Protein 1ZX8 (pdb70)

InterPro domains:
  IPR007256 TM1367-like [PIRSF006456] (1-122)
  IPR025658 Cyclophilin TM1367-like domain [PF04126] (1-120)
  IPR029000 Cyclophilin-like domain superfamily [SSF50891] (1-122)

Sequence (373 aa):
HHHRVELLFESGKCVIDLNEEYEVVKLLKEKIPFESVVNTWGEEIYFSTPVNVQKENPREVVEIGDVGYWPPGKALCLFFGKTPSDDKIQPASAVNVIGKIVEGLEDLKKIKDGEKVAVRFASSHHHRVELLFESGKCVIDLNEEYEVVKLLKEKIPFESVVNTWGEEIYFSTPVNVQKENPREVVEIGDVGYWPPGKALCLFFGKTPSDDKIQPASAVNVIGKIVEGLEDLKKIKDGEKVAVRFASSHHHHHRVELLFESGKCVIDLNEEYEVVKLLKEKIPFESVVNTWGEEIYFSTPVNVQKENPREVVEIGDVGYWPPGKALCLFFGKTPSDDKIQPASAVNVIGKIVEGLEDLKKIKDGEKVAVRFAS

Solvent-accessible surface area: 18344 Å² total

Foldseek 3Di:
DQKWKKKDWPQFIFIKMFRCVDVQNVVQVVVPFDKWFWDDFPQKIKTADPGADDDPAWDQFDDAFWWWQDRVRNMIMGHHDAGVDDPTRGDPGITRGGTGTDTCSVSSVVHDGGIMMTMHGDPD/DDWWKKKDWPQFIFIKIFDCVDPQNVVVVVVPFDKWFWDDFPLKIKTADPDADDDPAWDQFDDAFWWWQDRVRNMIMHHRDDGVPPPGRGDPGITRRGTGTDTDSVSSVVHHGGIMITMHGDPD/DDFDKWKKKDWPQFIFIKIFGPVDPQNVVQVVQPFDKFFWDDFPQKIKTADPDADPDPAWDQFDDAFWWWQDRVRNMIMGHHDDGVDDPTHGDPGITRGGTGTDTCSVSSVRHHGGIMITMHDDD

Organism: Thermotoga maritima (strain ATCC 43589 / DSM 3109 / JCM 10099 / NBRC 100826 / MSB8) (NCBI:txid243274)

B-factor: mean 33.4, std 8.28, range [5.6, 80.29]

Radius of gyration: 26.83 Å; Cα contacts (8 Å, |Δi|>4): 928; chains: 3; bounding box: 39×78×61 Å

Nearest PDB structures (foldseek):
  2ka0-assembly1_A  TM=9.684E-01  e=4.483E-18  Thermotoga maritima
  2nnz-assembly1_A  TM=8.643E-01  e=9.513E-12  Archaeoglobus fulgidus DSM 4304
  2ka0-assembly1_A  TM=9.665E-01  e=4.580E-18  Thermotoga maritima
  2nnz-assembly1_A  TM=8.661E-01  e=4.124E-11  Archaeoglobus fulgidus DSM 4304
  7k90-assembly1_C  TM=1.141E-01  e=9.943E+00  Severe acute respiratory syndrome coronavirus 2

Structure (mmCIF, N/CA/C/O backbone):
data_1ZX8
#
_entry.id   1ZX8
#
_cell.length_a   77.083
_cell.length_b   132.875
_cell.length_c   41.319
_cell.angle_alpha   90.000
_cell.angle_beta   90.000
_cell.angle_gamma   90.000
#
_symmetry.space_group_name_H-M   'P 21 21 2'
#
loop_
_entity.id
_entity.type
_entity.pdbx_description
1 polymer 'hypothetical protein TM1367'
2 non-polymer 'PENTAETHYLENE GLYCOL'
3 non-polymer 'NICKEL (II) ION'
4 water water
#
loop_
_atom_site.group_PDB
_atom_site.id
_atom_site.type_symbol
_atom_site.label_atom_id
_atom_site.label_alt_id
_atom_site.label_comp_id
_atom_site.label_asym_id
_atom_site.label_entity_id
_atom_site.label_seq_id
_atom_site.pdbx_PDB_ins_code
_atom_site.Cartn_x
_atom_site.Cartn_y
_atom_site.Cartn_z
_atom_site.occupancy
_atom_site.B_iso_or_equiv
_atom_site.auth_seq_id
_atom_site.auth_comp_id
_atom_site.auth_asym_id
_atom_site.auth_atom_id
_atom_site.pdbx_PDB_model_num
ATOM 1 N N . HIS A 1 10 ? 69.551 73.728 34.947 1.00 64.34 -2 HIS A N 1
ATOM 2 C CA . HIS A 1 10 ? 68.087 73.991 34.857 1.00 63.90 -2 HIS A CA 1
ATOM 3 C C . HIS A 1 10 ? 67.477 73.280 33.645 1.00 60.31 -2 HIS A C 1
ATOM 4 O O . HIS A 1 10 ? 67.978 73.435 32.516 1.00 63.02 -2 HIS A O 1
ATOM 11 N N . HIS A 1 11 ? 66.447 72.470 33.900 1.00 52.92 -1 HIS A N 1
ATOM 12 C CA . HIS A 1 11 ? 65.470 72.058 32.880 1.00 50.10 -1 HIS A CA 1
ATOM 13 C C . HIS A 1 11 ? 64.084 72.437 33.430 1.00 44.67 -1 HIS A C 1
ATOM 14 O O . HIS A 1 11 ? 63.231 71.568 33.654 1.00 41.74 -1 HIS A O 1
ATOM 21 N N . HIS A 1 12 ? 63.905 73.739 33.670 1.00 39.96 0 HIS A N 1
ATOM 22 C CA . HIS A 1 12 ? 62.692 74.312 34.280 1.00 40.43 0 HIS A CA 1
ATOM 23 C C . HIS A 1 12 ? 62.046 75.296 33.300 1.00 38.68 0 HIS A C 1
ATOM 24 O O . HIS A 1 12 ? 62.727 75.874 32.475 1.00 35.65 0 HIS A O 1
ATOM 39 N N . ARG A 1 14 ? 59.104 78.519 33.072 1.00 31.61 2 ARG A N 1
ATOM 40 C CA . ARG A 1 14 ? 58.252 79.477 33.755 1.00 30.33 2 ARG A CA 1
ATOM 41 C C . ARG A 1 14 ? 56.953 79.656 32.976 1.00 28.86 2 ARG A C 1
ATOM 42 O O . ARG A 1 14 ? 56.942 79.844 31.756 1.00 30.55 2 ARG A O 1
ATOM 50 N N . VAL A 1 15 ? 55.871 79.493 33.674 1.00 26.19 3 VAL A N 1
ATOM 51 C CA . VAL A 1 15 ? 54.517 79.565 33.097 1.00 25.53 3 VAL A CA 1
ATOM 52 C C . VAL A 1 15 ? 53.773 80.606 33.859 1.00 27.65 3 VAL A C 1
ATOM 53 O O . VAL A 1 15 ? 53.730 80.598 35.116 1.00 26.58 3 VAL A O 1
ATOM 57 N N . GLU A 1 16 ? 53.180 81.534 33.109 1.00 27.24 4 GLU A N 1
ATOM 58 C CA . GLU A 1 16 ? 52.360 82.560 33.726 1.00 27.06 4 GLU A CA 1
ATOM 59 C C . GLU A 1 16 ? 50.906 82.137 33.673 1.00 27.83 4 GLU A C 1
ATOM 60 O O . GLU A 1 16 ? 50.396 81.681 32.641 1.00 28.11 4 GLU A O 1
ATOM 66 N N . LEU A 1 17 ? 50.242 82.324 34.794 1.00 26.02 5 LEU A N 1
ATOM 67 C CA . LEU A 1 17 ? 48.807 82.126 34.875 1.00 24.95 5 LEU A CA 1
ATOM 68 C C . LEU A 1 17 ? 48.095 83.453 35.083 1.00 25.25 5 LEU A C 1
ATOM 69 O O . LEU A 1 17 ? 48.264 84.159 36.087 1.00 27.43 5 LEU A O 1
ATOM 74 N N . LEU A 1 18 ? 47.287 83.816 34.108 1.00 26.74 6 LEU A N 1
ATOM 75 C CA . LEU A 1 18 ? 46.554 85.087 34.149 1.00 28.21 6 LEU A CA 1
ATOM 76 C C . LEU A 1 18 ? 45.081 84.789 34.449 1.00 27.99 6 LEU A C 1
ATOM 77 O O . LEU A 1 18 ? 44.346 84.227 33.642 1.00 25.15 6 LEU A O 1
ATOM 82 N N . PHE A 1 19 ? 44.635 85.186 35.636 1.00 24.72 7 PHE A N 1
ATOM 83 C CA . PHE A 1 19 ? 43.265 85.037 36.034 1.00 27.18 7 PHE A CA 1
ATOM 84 C C . PHE A 1 19 ? 42.540 86.365 35.770 1.00 28.38 7 PHE A C 1
ATOM 85 O O . PHE A 1 19 ? 43.094 87.269 35.182 1.00 32.13 7 PHE A O 1
ATOM 93 N N . GLU A 1 20 ? 41.315 86.493 36.255 1.00 29.14 8 GLU A N 1
ATOM 94 C CA . GLU A 1 20 ? 40.594 87.747 36.164 1.00 30.12 8 GLU A CA 1
ATOM 95 C C . GLU A 1 20 ? 41.037 88.681 37.282 1.00 30.43 8 GLU A C 1
ATOM 96 O O . GLU A 1 20 ? 41.187 89.885 37.056 1.00 28.13 8 GLU A O 1
ATOM 102 N N . SER A 1 21 ? 41.318 88.147 38.464 1.00 25.83 9 SER A N 1
ATOM 103 C CA . SER A 1 21 ? 41.578 89.001 39.643 1.00 29.77 9 SER A CA 1
ATOM 104 C C . SER A 1 21 ? 43.042 89.192 39.973 1.00 29.99 9 SER A C 1
ATOM 105 O O . SER A 1 21 ? 43.374 89.908 40.936 1.00 29.01 9 SER A O 1
ATOM 108 N N . GLY A 1 22 ? 43.926 88.573 39.190 1.00 27.47 10 GLY A N 1
ATOM 109 C CA . GLY A 1 22 ? 45.340 88.634 39.475 1.00 27.91 10 GLY A CA 1
ATOM 110 C C . GLY A 1 22 ? 46.103 87.664 38.607 1.00 26.42 10 GLY A C 1
ATOM 111 O O . GLY A 1 22 ? 45.584 87.096 37.635 1.00 26.97 10 GLY A O 1
ATOM 112 N N . LYS A 1 23 ? 47.366 87.466 38.913 1.00 27.71 11 LYS A N 1
ATOM 113 C CA . LYS A 1 23 ? 48.162 86.652 38.064 1.00 29.59 11 LYS A CA 1
ATOM 114 C C . LYS A 1 23 ? 49.306 86.074 38.863 1.00 31.57 11 LYS A C 1
ATOM 115 O O . LYS A 1 23 ? 49.640 86.599 39.914 1.00 28.75 11 LYS A O 1
ATOM 121 N N . CYS A 1 24 ? 49.899 84.989 38.378 1.00 28.77 12 CYS A N 1
ATOM 122 C CA . CYS A 1 24 ? 51.100 84.455 39.052 1.00 30.22 12 CYS A CA 1
ATOM 123 C C . CYS A 1 24 ? 51.996 83.813 38.078 1.00 29.81 12 CYS A C 1
ATOM 124 O O . CYS A 1 24 ? 51.637 83.674 36.937 1.00 31.08 12 CYS A O 1
ATOM 127 N N . VAL A 1 25 ? 53.201 83.485 38.529 1.00 27.07 13 VAL A N 1
ATOM 128 C CA . VAL A 1 25 ? 54.114 82.714 37.720 1.00 26.89 13 VAL A CA 1
ATOM 129 C C . VAL A 1 25 ? 54.504 81.473 38.472 1.00 27.14 13 VAL A C 1
ATOM 130 O O . VAL A 1 25 ? 54.873 81.530 39.672 1.00 27.08 13 VAL A O 1
ATOM 134 N N . ILE A 1 26 ? 54.482 80.361 37.749 1.00 28.44 14 ILE A N 1
ATOM 135 C CA . ILE A 1 26 ? 54.952 79.089 38.292 1.00 28.00 14 ILE A CA 1
ATOM 136 C C . ILE A 1 26 ? 56.202 78.608 37.542 1.00 28.36 14 ILE A C 1
ATOM 137 O O . ILE A 1 26 ? 56.380 78.857 36.362 1.00 31.60 14 ILE A O 1
ATOM 142 N N . ASP A 1 27 ? 57.027 77.870 38.239 1.00 27.99 15 ASP A N 1
ATOM 143 C CA . ASP A 1 27 ? 58.250 77.310 37.668 1.00 27.08 15 ASP A CA 1
ATOM 144 C C . ASP A 1 27 ? 58.097 75.791 37.710 1.00 27.37 15 ASP A C 1
ATOM 145 O O . ASP A 1 27 ? 57.961 75.192 38.792 1.00 26.27 15 ASP A O 1
ATOM 150 N N . LEU A 1 28 ? 58.078 75.163 36.543 1.00 26.93 16 LEU A N 1
ATOM 151 C CA . LEU A 1 28 ? 57.802 73.724 36.473 1.00 27.44 16 LEU A CA 1
ATOM 152 C C . LEU A 1 28 ? 58.996 72.942 35.967 1.00 28.57 16 LEU A C 1
ATOM 153 O O . LEU A 1 28 ? 59.699 73.355 35.029 1.00 28.75 16 LEU A O 1
ATOM 158 N N . ASN A 1 29 ? 59.223 71.785 36.575 1.00 30.15 17 ASN A N 1
ATOM 159 C CA . ASN A 1 29 ? 60.363 70.917 36.210 1.00 29.59 17 ASN A CA 1
ATOM 160 C C . ASN A 1 29 ? 59.995 70.025 35.012 1.00 29.79 17 ASN A C 1
ATOM 161 O O . ASN A 1 29 ? 59.155 69.130 35.136 1.00 29.05 17 ASN A O 1
ATOM 166 N N . GLU A 1 30 ? 60.629 70.285 33.865 1.00 27.91 18 GLU A N 1
ATOM 167 C CA . GLU A 1 30 ? 60.389 69.536 32.611 1.00 30.47 18 GLU A CA 1
ATOM 168 C C . GLU A 1 30 ? 60.806 68.085 32.622 1.00 29.78 18 GLU A C 1
ATOM 169 O O . GLU A 1 30 ? 60.461 67.360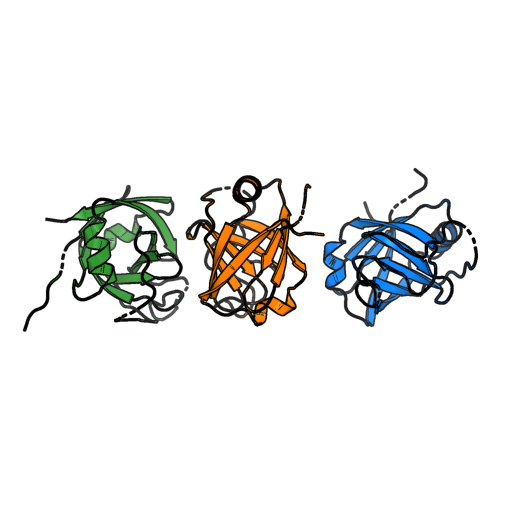 31.708 1.00 30.75 18 GLU A O 1
ATOM 175 N N . GLU A 1 31 ? 61.509 67.657 33.673 1.00 26.76 19 GLU A N 1
ATOM 176 C CA . GLU A 1 31 ? 61.827 66.272 33.852 1.00 31.89 19 GLU A CA 1
ATOM 177 C C . GLU A 1 31 ? 60.611 65.394 34.086 1.00 29.73 19 GLU A C 1
ATOM 178 O O . GLU A 1 31 ? 60.678 64.209 33.824 1.00 30.36 19 GLU A O 1
ATOM 184 N N . TYR A 1 32 ? 59.505 65.969 34.554 1.00 28.65 20 TYR A N 1
ATOM 185 C CA . TYR A 1 32 ? 58.266 65.232 34.783 1.00 28.19 20 TYR A CA 1
ATOM 186 C C . TYR A 1 32 ? 57.477 65.093 33.495 1.00 30.39 20 TYR A C 1
ATOM 187 O O . TYR A 1 32 ? 57.394 66.049 32.741 1.00 24.68 20 TYR A O 1
ATOM 196 N N . GLU A 1 33 ? 56.918 63.898 33.216 1.00 32.13 21 GLU A N 1
ATOM 197 C CA . GLU A 1 33 ? 56.232 63.665 31.899 1.00 31.13 21 GLU A CA 1
ATOM 198 C C . GLU A 1 33 ? 55.086 64.651 31.679 1.00 30.35 21 GLU A C 1
ATOM 199 O O . GLU A 1 33 ? 54.836 65.150 30.573 1.00 31.21 21 GLU A O 1
ATOM 205 N N . VAL A 1 34 ? 54.341 64.890 32.740 1.00 27.41 22 VAL A N 1
ATOM 206 C CA . VAL A 1 34 ? 53.152 65.767 32.646 1.00 26.81 22 VAL A CA 1
ATOM 207 C C . VAL A 1 34 ? 53.543 67.198 32.265 1.00 27.73 22 VAL A C 1
ATOM 208 O O . VAL A 1 34 ? 52.840 67.860 31.523 1.00 29.09 22 VAL A O 1
ATOM 212 N N . VAL A 1 35 ? 54.699 67.653 32.734 1.00 25.51 23 VAL A N 1
ATOM 213 C CA . VAL A 1 35 ? 55.216 68.968 32.361 1.00 29.38 23 VAL A CA 1
ATOM 214 C C . VAL A 1 35 ? 55.668 69.038 30.889 1.00 30.12 23 VAL A C 1
ATOM 215 O O . VAL A 1 35 ? 55.387 70.009 30.200 1.00 29.54 23 VAL A O 1
ATOM 219 N N . LYS A 1 36 ? 56.339 67.994 30.412 1.00 29.03 24 LYS A N 1
ATOM 220 C CA . LYS A 1 36 ? 56.688 67.884 28.980 1.00 28.95 24 LYS A CA 1
ATOM 221 C C . LYS A 1 36 ? 55.448 67.990 28.106 1.00 28.47 24 LYS A C 1
ATOM 222 O O . LYS A 1 36 ? 55.469 68.621 27.054 1.00 28.55 24 LYS A O 1
ATOM 228 N N . LEU A 1 37 ? 54.379 67.314 28.505 1.00 28.32 25 LEU A N 1
ATOM 229 C CA . LEU A 1 37 ? 53.132 67.314 27.721 1.00 29.53 25 LEU A CA 1
ATOM 230 C C . LEU A 1 37 ? 52.352 68.615 27.842 1.00 29.26 25 LEU A C 1
ATOM 231 O O . LEU A 1 37 ? 51.760 69.067 26.865 1.00 30.18 25 LEU A O 1
ATOM 236 N N . LEU A 1 38 ? 52.338 69.203 29.024 1.00 28.05 26 LEU A N 1
ATOM 237 C CA . LEU A 1 38 ? 51.735 70.541 29.217 1.00 29.83 26 LEU A CA 1
ATOM 238 C C . LEU A 1 38 ? 52.396 71.589 28.318 1.00 31.89 26 LEU A C 1
ATOM 239 O O . LEU A 1 38 ? 51.714 72.421 27.749 1.00 31.87 26 LEU A O 1
ATOM 244 N N . LYS A 1 39 ? 53.721 71.516 28.189 1.00 27.86 27 LYS A N 1
ATOM 245 C CA . LYS A 1 39 ? 54.482 72.376 27.301 1.00 31.18 27 LYS A CA 1
ATOM 246 C C . LYS A 1 39 ? 53.957 72.413 25.865 1.00 32.19 27 LYS A C 1
ATOM 247 O O . LYS A 1 39 ? 53.892 73.469 25.241 1.00 32.55 27 LYS A O 1
ATOM 253 N N . GLU A 1 40 ? 53.545 71.259 25.384 1.00 26.84 28 GLU A N 1
ATOM 254 C CA . GLU A 1 40 ? 53.077 71.104 24.030 1.00 28.50 28 GLU A CA 1
ATOM 255 C C . GLU A 1 40 ? 51.649 71.622 23.877 1.00 27.65 28 GLU A C 1
ATOM 256 O O . GLU A 1 40 ? 51.228 71.958 22.779 1.00 25.05 28 GLU A O 1
ATOM 265 N N . LYS A 1 41 ? 50.896 71.737 24.978 1.00 24.92 29 LYS A N 1
ATOM 266 C CA . LYS A 1 41 ? 49.537 72.246 24.929 1.00 27.54 29 LYS A CA 1
ATOM 267 C C . LYS A 1 41 ? 49.396 73.762 25.165 1.00 29.38 29 LYS A C 1
ATOM 268 O O . LYS A 1 41 ? 48.387 74.344 24.805 1.00 29.67 29 LYS A O 1
ATOM 274 N N . ILE A 1 42 ? 50.374 74.370 25.825 1.00 28.75 30 ILE A N 1
ATOM 275 C CA . ILE A 1 42 ? 50.377 75.822 26.040 1.00 25.58 30 ILE A CA 1
ATOM 276 C C . ILE A 1 42 ? 50.498 76.524 24.647 1.00 27.41 30 ILE A C 1
ATOM 277 O O . ILE A 1 42 ? 51.289 76.092 23.814 1.00 28.24 30 ILE A O 1
ATOM 282 N N . PRO A 1 43 ? 49.687 77.573 24.368 1.00 28.38 31 PRO A N 1
ATOM 283 C CA . PRO A 1 43 ? 48.667 78.237 25.213 1.00 28.27 31 PRO A CA 1
ATOM 284 C C . PRO A 1 43 ? 47.308 77.547 25.250 1.00 29.58 31 PRO A C 1
ATOM 285 O O . PRO A 1 43 ? 46.773 77.140 24.210 1.00 30.50 31 PRO A O 1
ATOM 289 N N . PHE A 1 44 ? 46.746 77.464 26.450 1.00 24.59 32 PHE A N 1
ATOM 290 C CA . PHE A 1 44 ? 45.359 77.023 26.639 1.00 27.43 32 PHE A CA 1
ATOM 291 C C . PHE A 1 44 ? 44.713 77.842 27.749 1.00 28.24 32 PHE A C 1
ATOM 292 O O . PHE A 1 44 ? 45.364 78.592 28.501 1.00 26.47 32 PHE A O 1
ATOM 300 N N . GLU A 1 45 ? 43.406 77.721 27.851 1.00 26.83 33 GLU A N 1
ATOM 301 C CA . GLU A 1 45 ? 42.691 78.401 28.854 1.00 28.71 33 GLU A CA 1
ATOM 302 C C . GLU A 1 45 ? 41.895 77.371 29.679 1.00 29.71 33 GLU A C 1
ATOM 303 O O . GLU A 1 45 ? 41.575 76.238 29.237 1.00 25.07 33 GLU A O 1
ATOM 309 N N . SER A 1 46 ? 41.588 77.738 30.900 1.00 28.99 34 SER A N 1
ATOM 310 C CA . SER A 1 46 ? 40.749 76.902 31.699 1.00 26.87 34 SER A CA 1
ATOM 311 C C . SER A 1 46 ? 39.898 77.774 32.623 1.00 28.90 34 SER A C 1
ATOM 312 O O . SER A 1 46 ? 39.723 79.007 32.403 1.00 26.29 34 SER A O 1
ATOM 315 N N . VAL A 1 47 ? 39.290 77.110 33.596 1.00 27.59 35 VAL A N 1
ATOM 316 C CA . VAL A 1 47 ? 38.401 77.745 34.559 1.00 27.50 35 VAL A CA 1
ATOM 317 C C . VAL A 1 47 ? 38.767 77.275 35.946 1.00 25.48 35 VAL A C 1
ATOM 318 O O . VAL A 1 47 ? 38.903 76.084 36.203 1.00 30.70 35 VAL A O 1
ATOM 322 N N . VAL A 1 48 ? 38.864 78.227 36.851 1.00 28.00 36 VAL A N 1
ATOM 323 C CA . VAL A 1 48 ? 39.306 78.032 38.259 1.00 28.66 36 VAL A CA 1
ATOM 324 C C . VAL A 1 48 ? 38.238 77.469 39.183 1.00 26.72 36 VAL A C 1
ATOM 325 O O . VAL A 1 48 ? 37.066 77.852 39.133 1.00 27.75 36 VAL A O 1
ATOM 329 N N . ASN A 1 49 ? 38.690 76.573 40.058 1.00 27.51 37 ASN A N 1
ATOM 330 C CA . ASN A 1 49 ? 37.948 76.087 41.187 1.00 26.45 37 ASN A CA 1
ATOM 331 C C . ASN A 1 49 ? 38.849 76.308 42.386 1.00 25.93 37 ASN A C 1
ATOM 332 O O . ASN A 1 49 ? 40.074 76.358 42.261 1.00 28.16 37 ASN A O 1
ATOM 337 N N . THR A 1 50 ? 38.240 76.492 43.559 1.00 28.32 38 THR A N 1
ATOM 338 C CA . THR A 1 50 ? 38.962 76.564 44.816 1.00 30.03 38 THR A CA 1
ATOM 339 C C . THR A 1 50 ? 38.504 75.456 45.764 1.00 32.04 38 THR A C 1
ATOM 340 O O . THR A 1 50 ? 37.362 74.979 45.732 1.00 29.81 38 THR A O 1
ATOM 344 N N . TRP A 1 51 ? 39.411 75.050 46.646 1.00 30.09 39 TRP A N 1
ATOM 345 C CA . TRP A 1 51 ? 39.103 74.061 47.659 1.00 27.28 39 TRP A CA 1
ATOM 346 C C . TRP A 1 51 ? 39.948 74.412 48.857 1.00 26.32 39 TRP A C 1
ATOM 347 O O . TRP A 1 51 ? 41.069 73.991 48.941 1.00 26.76 39 TRP A O 1
ATOM 358 N N . GLY A 1 52 ? 39.390 75.194 49.771 1.00 29.29 40 GLY A N 1
ATOM 359 C CA . GLY A 1 52 ? 40.152 75.922 50.776 1.00 30.74 40 GLY A CA 1
ATOM 360 C C . GLY A 1 52 ? 41.146 76.818 50.057 1.00 30.90 40 GLY A C 1
ATOM 361 O O . GLY A 1 52 ? 40.818 77.438 49.016 1.00 32.87 40 GLY A O 1
ATOM 362 N N . GLU A 1 53 ? 42.377 76.844 50.545 1.00 32.43 41 GLU A N 1
ATOM 363 C CA . GLU A 1 53 ? 43.455 77.635 49.903 1.00 28.60 41 GLU A CA 1
ATOM 364 C C . GLU A 1 53 ? 44.300 76.876 48.866 1.00 28.22 41 GLU A C 1
ATOM 365 O O . GLU A 1 53 ? 45.517 76.917 48.878 1.00 27.44 41 GLU A O 1
ATOM 371 N N . GLU A 1 54 ? 43.572 76.277 47.933 1.00 30.13 42 GLU A N 1
ATOM 372 C CA . GLU A 1 54 ? 44.057 75.611 46.756 1.00 28.54 42 GLU A CA 1
ATOM 373 C C . GLU A 1 54 ? 43.197 76.107 45.629 1.00 28.13 42 GLU A C 1
ATOM 374 O O . GLU A 1 54 ? 41.954 76.117 45.713 1.00 27.94 42 GLU A O 1
ATOM 380 N N . ILE A 1 55 ? 43.869 76.500 44.562 1.00 27.41 43 ILE A N 1
ATOM 381 C CA . ILE A 1 55 ? 43.248 76.735 43.267 1.00 26.29 43 ILE A CA 1
ATOM 382 C C . ILE A 1 55 ? 43.590 75.560 42.395 1.00 27.48 43 ILE A C 1
ATOM 383 O 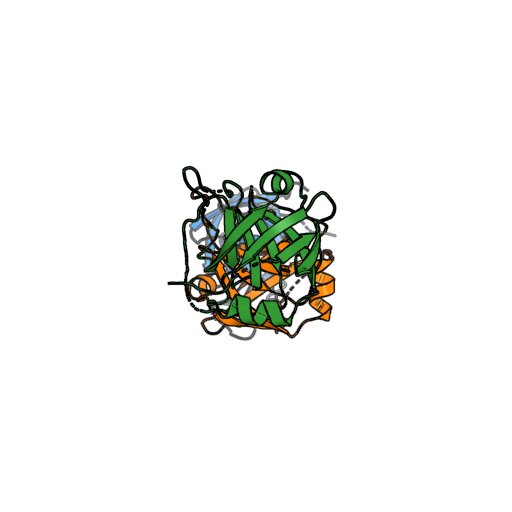O . ILE A 1 55 ? 44.739 75.097 42.341 1.00 29.10 43 ILE A O 1
ATOM 388 N N . TYR A 1 56 ? 42.587 75.045 41.681 1.00 26.39 44 TYR A N 1
ATOM 389 C CA . TYR A 1 56 ? 42.831 73.984 40.721 1.00 26.78 44 TYR A CA 1
ATOM 390 C C . TYR A 1 56 ? 42.008 74.169 39.465 1.00 27.61 44 TYR A C 1
ATOM 391 O O . TYR A 1 56 ? 40.929 74.793 39.479 1.00 27.67 44 TYR A O 1
ATOM 400 N N . PHE A 1 57 ? 42.553 73.688 38.358 1.00 27.82 45 PHE A N 1
ATOM 401 C CA . PHE A 1 57 ? 41.904 73.819 37.103 1.00 26.20 45 PHE A CA 1
ATOM 402 C C . PHE A 1 57 ? 42.291 72.647 36.202 1.00 28.74 45 PHE A C 1
ATOM 403 O O . PHE A 1 57 ? 43.401 72.136 36.246 1.00 27.90 45 PHE A O 1
ATOM 411 N N . SER A 1 58 ? 41.371 72.249 35.363 1.00 30.09 46 SER A N 1
ATOM 412 C CA . SER A 1 58 ? 41.594 71.138 34.531 1.00 31.40 46 SER A CA 1
ATOM 413 C C . SER A 1 58 ? 42.475 71.546 33.360 1.00 30.17 46 SER A C 1
ATOM 414 O O . SER A 1 58 ? 42.524 72.727 32.954 1.00 28.65 46 SER A O 1
ATOM 417 N N . THR A 1 59 ? 43.218 70.567 32.849 1.00 29.35 47 THR A N 1
ATOM 418 C CA . THR A 1 59 ? 44.170 70.770 31.747 1.00 29.73 47 THR A CA 1
ATOM 419 C C . THR A 1 59 ? 43.901 69.729 30.648 1.00 29.94 47 THR A C 1
ATOM 420 O O . THR A 1 59 ? 43.284 68.684 30.916 1.00 31.86 47 THR A O 1
ATOM 424 N N . PRO A 1 60 ? 44.342 69.986 29.423 1.00 29.00 48 PRO A N 1
ATOM 425 C CA . PRO A 1 60 ? 44.175 68.964 28.355 1.00 30.79 48 PRO A CA 1
ATOM 426 C C . PRO A 1 60 ? 45.240 67.822 28.312 1.00 33.39 48 PRO A C 1
ATOM 427 O O . PRO A 1 60 ? 45.485 67.243 27.238 1.00 31.49 48 PRO A O 1
ATOM 431 N N . VAL A 1 61 ? 45.853 67.485 29.453 1.00 31.66 49 VAL A N 1
ATOM 432 C CA . VAL A 1 61 ? 46.919 66.476 29.557 1.00 31.91 49 VAL A CA 1
ATOM 433 C C . VAL A 1 61 ? 46.485 65.450 30.602 1.00 34.98 49 VAL A C 1
ATOM 434 O O . VAL A 1 61 ? 46.099 65.810 31.690 1.00 34.26 49 VAL A O 1
ATOM 438 N N . ASN A 1 62 ? 46.528 64.184 30.232 1.00 33.95 50 ASN A N 1
ATOM 439 C CA . ASN A 1 62 ? 46.147 63.081 31.113 1.00 30.30 50 ASN A CA 1
ATOM 440 C C . ASN A 1 62 ? 47.390 62.217 31.320 1.00 31.73 50 ASN A C 1
ATOM 441 O O . ASN A 1 62 ? 47.803 61.513 30.402 1.00 32.85 50 ASN A O 1
ATOM 446 N N . VAL A 1 63 ? 48.024 62.322 32.487 1.00 30.47 51 VAL A N 1
ATOM 447 C CA . VAL A 1 63 ? 49.174 61.484 32.821 1.00 31.27 51 VAL A CA 1
ATOM 448 C C . VAL A 1 63 ? 48.941 60.909 34.207 1.00 31.23 51 VAL A C 1
ATOM 449 O O . VAL A 1 63 ? 49.111 61.589 35.237 1.00 30.16 51 VAL A O 1
ATOM 453 N N . GLN A 1 64 ? 48.546 59.643 34.244 1.00 30.77 52 GLN A N 1
ATOM 454 C CA . GLN A 1 64 ? 48.242 58.987 35.508 1.00 31.28 52 G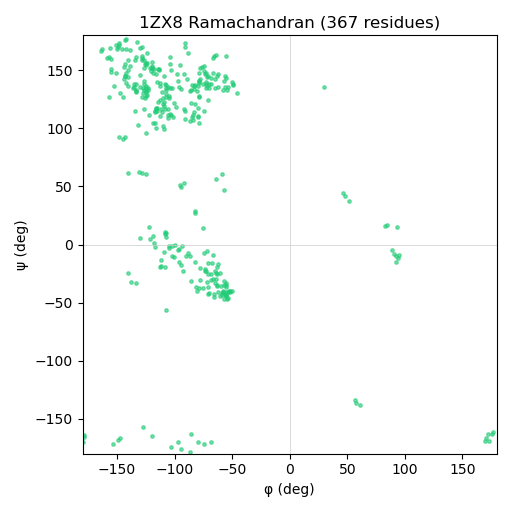LN A CA 1
ATOM 455 C C . GLN A 1 64 ? 49.429 58.654 36.403 1.00 32.84 52 GLN A C 1
ATOM 456 O O . GLN A 1 64 ? 49.318 58.681 37.641 1.00 30.13 52 GLN A O 1
ATOM 462 N N . LYS A 1 65 ? 50.567 58.350 35.793 1.00 34.02 53 LYS A N 1
ATOM 463 C CA . LYS A 1 65 ? 51.729 57.931 36.558 1.00 36.68 53 LYS A CA 1
ATOM 464 C C . LYS A 1 65 ? 52.419 59.151 37.158 1.00 31.42 53 LYS A C 1
ATOM 465 O O . LYS A 1 65 ? 52.641 60.158 36.486 1.00 31.95 53 LYS A O 1
ATOM 479 N N . GLU A 1 67 ? 55.721 60.608 39.097 1.00 26.24 55 GLU A N 1
ATOM 480 C CA . GLU A 1 67 ? 57.104 60.421 39.503 1.00 26.26 55 GLU A CA 1
ATOM 481 C C . GLU A 1 67 ? 57.350 60.947 40.924 1.00 24.70 55 GLU A C 1
ATOM 482 O O . GLU A 1 67 ? 58.332 60.540 41.596 1.00 24.62 55 GLU A O 1
ATOM 488 N N . ASN A 1 68 ? 56.509 61.895 41.367 1.00 24.55 56 ASN A N 1
ATOM 489 C CA . ASN A 1 68 ? 56.704 62.565 42.650 1.00 23.88 56 ASN A CA 1
ATOM 490 C C . ASN A 1 68 ? 55.394 62.807 43.398 1.00 25.33 56 ASN A C 1
ATOM 491 O O . ASN A 1 68 ? 55.077 63.935 43.715 1.00 26.68 56 ASN A O 1
ATOM 496 N N . PRO A 1 69 ? 54.686 61.714 43.749 1.00 23.55 57 PRO A N 1
ATOM 497 C CA . PRO A 1 69 ? 53.430 61.842 44.439 1.00 25.17 57 PRO A CA 1
ATOM 498 C C . PRO A 1 69 ? 53.668 62.262 45.850 1.00 26.95 57 PRO A C 1
ATOM 499 O O . PRO A 1 69 ? 54.601 61.764 46.523 1.00 25.97 57 PRO A O 1
ATOM 503 N N . ARG A 1 70 ? 52.835 63.176 46.312 1.00 27.54 58 ARG A N 1
ATOM 504 C CA . ARG A 1 70 ? 52.910 63.641 47.688 1.00 24.69 58 ARG A CA 1
ATOM 505 C C . ARG A 1 70 ? 51.518 63.706 48.280 1.00 26.31 58 ARG A C 1
ATOM 506 O O . ARG A 1 70 ? 50.665 64.170 47.629 1.00 22.98 58 ARG A O 1
ATOM 514 N N . GLU A 1 71 ? 51.335 63.279 49.534 1.00 23.99 59 GLU A N 1
ATOM 515 C CA . GLU A 1 71 ? 50.035 63.267 50.212 1.00 29.41 59 GLU A CA 1
ATOM 516 C C . GLU A 1 71 ? 49.986 64.438 51.256 1.00 30.39 59 GLU A C 1
ATOM 517 O O . GLU A 1 71 ? 48.975 64.672 51.933 1.00 30.59 59 GLU A O 1
ATOM 523 N N . VAL A 1 72 ? 51.117 65.148 51.360 1.00 29.29 60 VAL A N 1
ATOM 524 C CA . VAL A 1 72 ? 51.265 66.401 52.092 1.00 29.66 60 VAL A CA 1
ATOM 525 C C . VAL A 1 72 ? 52.176 67.280 51.240 1.00 31.28 60 VAL A C 1
ATOM 526 O O . VAL A 1 72 ? 53.160 66.819 50.675 1.00 28.96 60 VAL A O 1
ATOM 530 N N . VAL A 1 73 ? 51.808 68.549 51.118 1.00 28.79 61 VAL A N 1
ATOM 531 C CA . VAL A 1 73 ? 52.573 69.504 50.367 1.00 27.99 61 VAL A CA 1
ATOM 532 C C . VAL A 1 73 ? 52.872 70.738 51.160 1.00 28.74 61 VAL A C 1
ATOM 533 O O . VAL A 1 73 ? 52.419 70.907 52.267 1.00 30.51 61 VAL A O 1
ATOM 537 N N . GLU A 1 74 ? 53.739 71.550 50.595 1.00 29.13 62 GLU A N 1
ATOM 538 C CA . GLU A 1 74 ? 54.170 72.786 51.201 1.00 28.36 62 GLU A CA 1
ATOM 539 C C . GLU A 1 74 ? 53.527 73.999 50.551 1.00 27.65 62 GLU A C 1
ATOM 540 O O . GLU A 1 74 ? 53.033 73.951 49.408 1.00 26.87 62 GLU A O 1
ATOM 546 N N . ILE A 1 75 ? 53.554 75.113 51.280 1.00 28.60 63 ILE A N 1
ATOM 547 C CA . ILE A 1 75 ? 53.109 76.374 50.725 1.00 29.61 63 ILE A CA 1
ATOM 548 C C . ILE A 1 75 ? 53.904 76.709 49.490 1.00 26.76 63 ILE A C 1
ATOM 549 O O . ILE A 1 75 ? 55.139 76.658 49.464 1.00 27.69 63 ILE A O 1
ATOM 554 N N . GLY A 1 76 ? 53.211 77.099 48.448 1.00 24.87 64 GLY A N 1
ATOM 555 C CA . GLY A 1 76 ? 53.864 77.364 47.175 1.00 27.79 64 GLY A CA 1
ATOM 556 C C . GLY A 1 76 ? 53.997 76.219 46.196 1.00 27.73 64 GLY A C 1
ATOM 557 O O . GLY A 1 76 ? 54.415 76.448 45.054 1.00 29.29 64 GLY A O 1
ATOM 558 N N . ASP A 1 77 ? 53.663 74.986 46.609 1.00 30.27 65 ASP A N 1
ATOM 559 C CA . ASP A 1 77 ? 53.779 73.843 45.725 1.00 28.76 65 ASP A CA 1
ATOM 560 C C . ASP A 1 77 ? 52.784 73.895 44.594 1.00 28.45 65 ASP A C 1
ATOM 561 O O . ASP A 1 77 ? 51.647 74.326 44.784 1.00 26.31 65 ASP A O 1
ATOM 566 N N . VAL A 1 78 ? 53.222 73.444 43.411 1.00 28.06 66 VAL A N 1
ATOM 567 C CA . VAL A 1 78 ? 52.334 73.160 42.321 1.00 28.90 66 VAL A CA 1
ATOM 568 C C . VAL A 1 78 ? 52.226 71.645 42.130 1.00 26.70 66 VAL A C 1
ATOM 569 O O . VAL A 1 78 ? 53.249 70.930 41.965 1.00 25.65 66 VAL A O 1
ATOM 573 N N . GLY A 1 79 ? 50.995 71.136 42.117 1.00 23.48 67 GLY A N 1
ATOM 574 C CA . GLY A 1 79 ? 50.722 69.729 41.962 1.00 25.04 67 GLY A CA 1
ATOM 575 C C . GLY A 1 79 ? 49.918 69.469 40.706 1.00 26.78 67 GLY A C 1
ATOM 576 O O . GLY A 1 79 ? 49.174 70.325 40.261 1.00 30.09 67 GLY A O 1
ATOM 577 N N . TYR A 1 80 ? 50.098 68.299 40.139 1.00 26.93 68 TYR A N 1
ATOM 578 C CA . TYR A 1 80 ? 49.182 67.773 39.146 1.00 25.23 68 TYR A CA 1
ATOM 579 C C . TYR A 1 80 ? 48.401 66.648 39.780 1.00 26.52 68 TYR A C 1
ATOM 580 O O . TYR A 1 80 ? 48.971 65.723 40.341 1.00 27.55 68 TYR A O 1
ATOM 589 N N . TRP A 1 81 ? 47.080 66.722 39.645 1.00 24.69 69 TRP A N 1
ATOM 590 C CA . TRP A 1 81 ? 46.171 65.773 40.235 1.00 27.74 69 TRP A CA 1
ATOM 591 C C . TRP A 1 81 ? 45.541 64.929 39.173 1.00 27.28 69 TRP A C 1
ATOM 592 O O . TRP A 1 81 ? 44.629 65.372 38.524 1.00 25.61 69 TRP A O 1
ATOM 603 N N . PRO A 1 82 ? 46.024 63.677 39.001 1.00 26.78 70 PRO A N 1
ATOM 604 C CA . PRO A 1 82 ? 45.527 62.930 37.834 1.00 26.82 70 PRO A CA 1
ATOM 605 C C . PRO A 1 82 ? 44.013 62.687 37.758 1.00 28.32 70 PRO A C 1
ATOM 606 O O . PRO A 1 82 ? 43.489 62.681 36.659 1.00 26.74 70 PRO A O 1
ATOM 610 N N . PRO A 1 83 ? 43.307 62.455 38.902 1.00 25.76 71 PRO A N 1
ATOM 611 C CA . PRO A 1 83 ? 41.865 62.148 38.794 1.00 28.75 71 PRO A CA 1
ATOM 612 C C . PRO A 1 83 ? 41.069 63.225 38.037 1.00 28.92 71 PRO A C 1
ATOM 613 O O . PRO A 1 83 ? 40.168 62.917 37.277 1.00 30.33 71 PRO A O 1
ATOM 617 N N . GLY A 1 84 ? 41.448 64.486 38.222 1.00 29.27 72 GLY A N 1
ATOM 618 C CA . GLY A 1 84 ? 40.775 65.597 37.547 1.00 33.35 72 GLY A CA 1
ATOM 619 C C . GLY A 1 84 ? 41.627 66.216 36.443 1.00 31.81 72 GLY A C 1
ATOM 620 O O . GLY A 1 84 ? 41.328 67.298 35.940 1.00 30.20 72 GLY A O 1
ATOM 621 N N . LYS A 1 85 ? 42.733 65.573 36.107 1.00 29.66 73 LYS A N 1
ATOM 622 C CA . LYS A 1 85 ? 43.689 66.119 35.159 1.00 27.57 73 LYS A CA 1
ATOM 623 C C . LYS A 1 85 ? 44.024 67.606 35.411 1.00 28.11 73 LYS A C 1
ATOM 624 O O . LYS A 1 85 ? 44.104 68.418 34.466 1.00 30.00 73 LYS A O 1
ATOM 630 N N . ALA A 1 86 ? 44.247 67.941 36.681 1.00 25.60 74 ALA A N 1
ATOM 631 C CA . ALA A 1 86 ? 44.212 69.296 37.164 1.00 24.77 74 ALA A CA 1
ATOM 632 C C . ALA A 1 86 ? 45.552 69.781 37.606 1.00 27.21 74 ALA A C 1
ATOM 633 O O . ALA A 1 86 ? 46.254 69.062 38.296 1.00 26.52 74 ALA A O 1
ATOM 635 N N . LEU A 1 87 ? 45.870 71.029 37.286 1.00 27.99 75 LEU A N 1
ATOM 636 C CA . LEU A 1 87 ? 46.973 71.702 37.981 1.00 26.73 75 LEU A CA 1
ATOM 637 C C . LEU A 1 87 ? 46.438 72.301 39.260 1.00 26.90 75 LEU A C 1
ATOM 638 O O . LEU A 1 87 ? 45.367 72.910 39.259 1.00 27.10 75 LEU A O 1
ATOM 643 N N . CYS A 1 88 ? 47.204 72.162 40.337 1.00 23.89 76 CYS A N 1
ATOM 644 C CA . CYS A 1 88 ? 46.792 72.564 41.645 1.00 23.98 76 CYS A CA 1
ATOM 645 C C . CYS A 1 88 ? 47.816 73.512 42.211 1.00 28.06 76 CYS A C 1
ATOM 646 O O . CYS A 1 88 ? 48.987 73.203 42.218 1.00 29.68 76 CYS A O 1
ATOM 649 N N . LEU A 1 89 ? 47.365 74.648 42.736 1.00 26.42 77 LEU A N 1
ATOM 650 C CA . LEU A 1 89 ? 48.241 75.661 43.337 1.00 27.30 77 LEU A CA 1
ATOM 651 C C . LEU A 1 89 ? 47.917 75.758 44.838 1.00 26.59 77 LEU A C 1
ATOM 652 O O . LEU A 1 89 ? 46.820 76.095 45.206 1.00 29.56 77 LEU A O 1
ATOM 657 N N . PHE A 1 90 ? 48.888 75.444 45.669 1.00 25.27 78 PHE A N 1
ATOM 658 C CA . PHE A 1 90 ? 48.697 75.379 47.132 1.00 23.74 78 PHE A CA 1
ATOM 659 C C . PHE A 1 90 ? 49.290 76.562 47.804 1.00 27.77 78 PHE A C 1
ATOM 660 O O . PHE A 1 90 ? 50.510 76.707 47.872 1.00 34.04 78 PHE A O 1
ATOM 668 N N . PHE A 1 91 ? 48.418 77.395 48.375 1.00 29.51 79 PHE A N 1
ATOM 669 C CA . PHE A 1 91 ? 48.854 78.616 49.078 1.00 29.61 79 PHE A CA 1
ATOM 670 C C . PHE A 1 91 ? 48.403 78.649 50.525 1.00 32.30 79 PHE A C 1
ATOM 671 O O . PHE A 1 91 ? 48.645 79.614 51.228 1.00 33.67 79 PHE A O 1
ATOM 679 N N . GLY A 1 92 ? 47.796 77.576 50.985 1.00 29.53 80 GLY A N 1
ATOM 680 C CA . GLY A 1 92 ? 47.388 77.461 52.376 1.00 30.50 80 GLY A CA 1
ATOM 681 C C . GLY A 1 92 ? 46.749 76.091 52.555 1.00 31.28 80 GLY A C 1
ATOM 682 O O . GLY A 1 92 ? 46.883 75.237 51.717 1.00 30.82 80 GLY A O 1
ATOM 683 N N . LYS A 1 93 ? 46.026 75.910 53.645 1.00 31.47 81 LYS A N 1
ATOM 684 C CA . LYS A 1 93 ? 45.457 74.625 53.951 1.00 33.25 81 LYS A CA 1
ATOM 685 C C . LYS A 1 93 ? 44.182 74.354 53.121 1.00 33.70 81 LYS A C 1
ATOM 686 O O . LYS A 1 93 ? 43.426 75.284 52.738 1.00 31.76 81 LYS A O 1
ATOM 692 N N . THR A 1 94 ? 43.988 73.075 52.811 1.00 30.76 82 THR A N 1
ATOM 693 C CA . THR A 1 94 ? 42.763 72.599 52.180 1.00 28.97 82 THR A CA 1
ATOM 694 C C . THR A 1 94 ? 41.842 72.207 53.316 1.00 31.52 82 THR A C 1
ATOM 695 O O . THR A 1 94 ? 42.273 72.201 54.481 1.00 30.65 82 THR A O 1
ATOM 699 N N . PRO A 1 95 ? 40.598 71.866 52.999 1.00 26.27 83 PRO A N 1
ATOM 700 C CA . PRO A 1 95 ? 39.732 71.416 54.071 1.00 31.31 83 PRO A CA 1
ATOM 701 C C . PRO A 1 95 ? 40.171 70.106 54.771 1.00 32.72 83 PRO A C 1
ATOM 702 O O . PRO A 1 95 ? 39.591 69.764 55.779 1.00 33.23 83 PRO A O 1
ATOM 714 N N . SER A 1 97 ? 43.115 69.129 56.395 1.00 37.59 85 SER A N 1
ATOM 715 C CA . SER A 1 97 ? 43.834 69.097 57.705 1.00 36.08 85 SER A CA 1
ATOM 716 C C . SER A 1 97 ? 43.982 70.443 58.332 1.00 34.44 85 SER A C 1
ATOM 717 O O . SER A 1 97 ? 43.913 71.471 57.645 1.00 35.88 85 SER A O 1
ATOM 720 N N . ASP A 1 98 ? 44.270 70.403 59.633 1.00 38.72 86 ASP A N 1
ATOM 721 C CA . ASP A 1 98 ? 44.492 71.590 60.484 1.00 42.29 86 ASP A CA 1
ATOM 722 C C . ASP A 1 98 ? 45.977 71.895 60.782 1.00 42.45 86 ASP A C 1
ATOM 723 O O . ASP A 1 98 ? 46.263 72.906 61.446 1.00 44.63 86 ASP A O 1
ATOM 728 N N . ASP A 1 99 ? 46.901 70.990 60.444 1.00 38.92 87 ASP A N 1
ATOM 729 C CA . ASP A 1 99 ? 48.319 71.209 60.803 1.00 38.15 87 ASP A CA 1
ATOM 730 C C . ASP A 1 99 ? 49.267 71.025 59.629 1.00 37.64 87 ASP A C 1
ATOM 731 O O . ASP A 1 99 ? 50.489 71.089 59.768 1.00 42.38 87 ASP A O 1
ATOM 736 N N . LYS A 1 100 ? 48.712 70.814 58.461 1.00 33.00 88 LYS A N 1
ATOM 737 C CA . LYS A 1 100 ? 49.522 70.673 57.288 1.00 33.57 88 LYS A CA 1
ATOM 738 C C . LYS A 1 100 ? 48.614 70.874 56.068 1.00 30.64 88 LYS A C 1
ATOM 739 O O . LYS A 1 100 ? 47.408 70.903 56.196 1.00 37.68 88 LYS A O 1
ATOM 745 N N . ILE A 1 101 ? 49.220 71.024 54.915 1.00 30.28 89 ILE A N 1
ATOM 746 C CA . ILE A 1 101 ? 48.493 71.138 53.664 1.00 28.97 89 ILE A CA 1
ATOM 747 C C . ILE A 1 101 ? 48.348 69.727 53.105 1.00 25.87 89 ILE A C 1
ATOM 748 O O . ILE A 1 101 ? 49.317 69.097 52.698 1.00 28.18 89 ILE A O 1
ATOM 753 N N . GLN A 1 102 ? 47.132 69.205 53.163 1.00 29.55 90 GLN A N 1
ATOM 754 C CA . GLN A 1 102 ? 46.870 67.839 52.715 1.00 27.83 90 GLN A CA 1
ATOM 755 C C . GLN A 1 102 ? 45.994 67.852 51.479 1.00 25.18 90 GLN A C 1
ATOM 756 O O . GLN A 1 102 ? 44.805 68.228 51.536 1.00 26.16 90 GLN A O 1
ATOM 762 N N . PRO A 1 103 ? 46.563 67.485 50.336 1.00 28.19 91 PRO A N 1
ATOM 763 C CA . PRO A 1 103 ? 45.676 67.363 49.161 1.00 27.70 91 PRO A CA 1
ATOM 764 C C . PRO A 1 103 ? 44.639 66.254 49.343 1.00 27.78 91 PRO A C 1
ATOM 765 O O . PRO A 1 103 ? 44.800 65.396 50.215 1.00 26.61 91 PRO A O 1
ATOM 769 N N . ALA A 1 104 ? 43.581 66.271 48.531 1.00 26.96 92 ALA A N 1
ATOM 770 C CA . ALA A 1 104 ? 42.509 65.298 48.670 1.00 29.54 92 ALA A CA 1
ATOM 771 C C . ALA A 1 104 ? 43.039 63.907 48.471 1.00 28.43 92 ALA A C 1
ATOM 772 O O . ALA A 1 104 ? 42.590 63.003 49.144 1.00 29.62 92 ALA A O 1
ATOM 774 N N . SER A 1 105 ? 43.873 63.720 47.451 1.00 27.83 93 SER A N 1
ATOM 775 C CA . SER A 1 105 ? 44.646 62.513 47.314 1.00 26.71 93 SER A CA 1
ATOM 776 C C . SER A 1 105 ? 45.987 62.943 46.768 1.00 30.11 93 SER A C 1
ATOM 777 O O . SER A 1 105 ? 46.179 64.127 46.530 1.00 29.04 93 SER A O 1
ATOM 780 N N . ALA A 1 106 ? 46.910 62.001 46.616 1.00 26.94 94 ALA A N 1
ATOM 781 C CA . ALA A 1 106 ? 48.246 62.301 46.185 1.00 27.13 94 ALA A CA 1
ATOM 782 C C . ALA A 1 106 ? 48.275 63.088 44.892 1.00 27.49 94 ALA A C 1
ATOM 783 O O . ALA A 1 106 ? 47.555 62.787 43.937 1.00 27.20 94 ALA A O 1
ATOM 785 N N . VAL A 1 107 ? 49.115 64.112 44.871 1.00 27.02 95 VAL A N 1
ATOM 786 C CA . VAL A 1 107 ? 49.379 64.893 43.665 1.00 25.41 95 VAL A CA 1
ATOM 787 C C . VAL A 1 107 ? 50.844 64.804 43.312 1.00 25.55 95 VAL A C 1
ATOM 788 O O . VAL A 1 107 ? 51.675 64.645 44.154 1.00 25.34 95 VAL A O 1
ATOM 792 N N . ASN A 1 108 ? 51.148 64.933 42.034 1.00 23.55 96 ASN A N 1
ATOM 793 C CA . ASN A 1 108 ? 52.530 64.918 41.535 1.00 25.69 96 ASN A CA 1
ATOM 794 C C . ASN A 1 108 ? 53.063 66.320 41.679 1.00 24.12 96 ASN A C 1
ATOM 795 O O . ASN A 1 108 ? 52.586 67.241 40.989 1.00 27.18 96 ASN A O 1
ATOM 800 N N . VAL A 1 109 ? 53.960 66.543 42.637 1.00 25.18 97 VAL A N 1
ATOM 801 C CA . VAL A 1 109 ? 54.486 67.874 42.866 1.00 26.12 97 VAL A CA 1
ATOM 802 C C . VAL A 1 109 ? 55.560 68.151 41.828 1.00 27.78 97 VAL A C 1
ATOM 803 O O . VAL A 1 109 ? 56.625 67.520 41.806 1.00 28.64 97 VAL A O 1
ATOM 807 N N . ILE A 1 110 ? 55.217 69.062 40.927 1.00 28.61 98 ILE A N 1
ATOM 808 C CA . ILE A 1 110 ? 55.966 69.284 39.667 1.00 26.05 98 ILE A CA 1
ATOM 809 C C . ILE A 1 110 ? 56.573 70.686 39.599 1.00 28.07 98 ILE A C 1
ATOM 810 O O . ILE A 1 110 ? 57.279 71.017 38.642 1.00 27.16 98 ILE A O 1
ATOM 815 N N . GLY A 1 111 ? 56.330 71.518 40.624 1.00 25.99 99 GLY A N 1
ATOM 816 C CA . GLY A 1 111 ? 56.970 72.858 40.599 1.00 29.61 99 GLY A CA 1
ATOM 817 C C . GLY A 1 111 ? 56.530 73.712 41.752 1.00 24.84 99 GLY A C 1
ATOM 818 O O . GLY A 1 111 ? 56.020 73.191 42.686 1.00 23.88 99 GLY A O 1
ATOM 819 N N . LYS A 1 112 ? 56.766 75.021 41.621 1.00 26.82 100 LYS A N 1
ATOM 820 C CA . LYS A 1 112 ? 56.592 76.021 42.663 1.00 28.83 100 LYS A CA 1
ATOM 821 C C . LYS A 1 112 ? 56.001 77.310 42.089 1.00 26.42 100 LYS A C 1
ATOM 822 O O . LYS A 1 112 ? 56.288 77.711 40.949 1.00 30.48 100 LYS A O 1
ATOM 826 N N . ILE A 1 113 ? 55.150 77.936 42.901 1.00 29.19 101 ILE A N 1
ATOM 827 C CA . ILE A 1 113 ? 54.709 79.314 42.677 1.00 26.94 101 ILE A CA 1
ATOM 828 C C . ILE A 1 113 ? 55.840 80.277 43.035 1.00 28.28 101 ILE A C 1
ATOM 829 O O . ILE A 1 113 ? 56.274 80.360 44.204 1.00 26.13 101 ILE A O 1
ATOM 834 N N . VAL A 1 114 ? 56.351 80.996 42.040 1.00 29.28 102 VAL A N 1
ATOM 835 C CA . VAL A 1 114 ? 57.543 81.844 42.252 1.00 29.23 102 VAL A CA 1
ATOM 836 C C . VAL A 1 114 ? 57.257 83.356 42.256 1.00 30.02 102 VAL A C 1
ATOM 837 O O . VAL A 1 114 ? 58.078 84.122 42.719 1.00 30.79 102 VAL A O 1
ATOM 841 N N . GLU A 1 115 ? 56.124 83.780 41.709 1.00 28.96 103 GLU A N 1
ATOM 842 C CA . GLU A 1 115 ? 55.685 85.179 41.784 1.00 30.07 103 GLU A CA 1
ATOM 843 C C . GLU A 1 115 ? 54.211 85.152 41.934 1.00 30.25 103 GLU A C 1
ATOM 844 O O . GLU A 1 115 ? 53.555 84.334 41.285 1.00 30.56 103 GLU A O 1
ATOM 850 N N . GLY A 1 116 ? 53.679 86.103 42.706 1.00 32.07 104 GLY A N 1
ATOM 851 C CA . GLY A 1 116 ? 52.252 86.329 42.780 1.00 30.76 104 GLY A CA 1
ATOM 852 C C . GLY A 1 116 ? 51.546 85.399 43.731 1.00 32.44 104 GLY A C 1
ATOM 853 O O . GLY A 1 116 ? 50.341 85.348 43.722 1.00 31.79 104 GLY A O 1
ATOM 854 N N . LEU A 1 117 ? 52.285 84.722 44.626 1.00 32.70 105 LEU A N 1
ATOM 855 C CA . LEU A 1 117 ? 51.659 83.861 45.612 1.00 35.40 105 LEU A CA 1
ATOM 856 C C . LEU A 1 117 ? 50.569 84.616 46.383 1.00 36.12 105 LEU A C 1
ATOM 857 O O . LEU A 1 117 ? 49.490 84.065 46.697 1.00 32.84 105 LEU A O 1
ATOM 862 N N . GLU A 1 118 ? 50.840 85.877 46.704 1.00 41.31 106 GLU A N 1
ATOM 863 C CA . GLU A 1 118 ? 49.872 86.690 47.445 1.00 40.95 106 GLU A CA 1
ATOM 864 C C . GLU A 1 118 ? 48.625 87.085 46.629 1.00 38.93 106 GLU A C 1
ATOM 865 O O . GLU A 1 118 ? 47.608 87.311 47.225 1.00 43.22 106 GLU A O 1
ATOM 867 N N . ASP A 1 119 ? 48.684 87.152 45.295 1.00 38.93 107 ASP A N 1
ATOM 868 C CA . ASP A 1 119 ? 47.466 87.353 44.470 1.00 38.94 107 ASP A CA 1
ATOM 869 C C . ASP A 1 119 ? 46.452 86.181 44.586 1.00 36.71 107 ASP A C 1
ATOM 870 O O . ASP A 1 119 ? 45.281 86.365 44.331 1.00 35.22 107 ASP A O 1
ATOM 875 N N . LEU A 1 120 ? 46.912 84.983 44.933 1.00 34.26 108 LEU A N 1
ATOM 876 C CA . LEU A 1 120 ? 46.079 83.793 44.826 1.00 30.45 108 LEU A CA 1
ATOM 877 C C . LEU A 1 120 ? 44.854 83.800 45.710 1.00 29.49 108 LEU A C 1
ATOM 878 O O . LEU A 1 120 ? 43.831 83.310 45.317 1.00 29.32 108 LEU A O 1
ATOM 883 N N . LYS A 1 121 ? 44.960 84.366 46.904 1.00 30.20 109 LYS A N 1
ATOM 884 C CA . LYS A 1 121 ? 43.825 84.494 47.780 1.00 31.85 109 LYS A CA 1
ATOM 885 C C . LYS A 1 121 ? 42.697 85.368 47.220 1.00 30.04 109 LYS A C 1
ATOM 886 O O . LYS A 1 121 ? 41.591 85.276 47.705 1.00 31.65 109 LYS A O 1
ATOM 889 N N . LYS A 1 122 ? 42.976 86.176 46.213 1.00 32.31 110 LYS A N 1
ATOM 890 C CA . LYS A 1 122 ? 41.959 86.992 45.530 1.00 36.90 110 LYS A CA 1
ATOM 891 C C . LYS A 1 122 ? 41.163 86.263 44.462 1.00 32.56 110 LYS A C 1
ATOM 892 O O . LYS A 1 122 ? 40.123 86.739 44.014 1.00 31.32 110 LYS A O 1
ATOM 898 N N . ILE A 1 123 ? 41.625 85.114 44.037 1.00 31.83 111 ILE A N 1
ATOM 899 C CA . ILE A 1 123 ? 41.018 84.467 42.884 1.00 30.25 111 ILE A CA 1
ATOM 900 C C . ILE A 1 123 ? 39.703 83.737 43.267 1.00 28.66 111 ILE A C 1
ATOM 901 O O . ILE A 1 123 ? 39.686 82.883 44.146 1.00 29.64 111 ILE A O 1
ATOM 906 N N . LYS A 1 124 ? 38.623 84.034 42.567 1.00 33.02 112 LYS A N 1
ATOM 907 C CA . LYS A 1 124 ? 37.345 83.432 42.872 1.00 30.76 112 LYS A CA 1
ATOM 908 C C . LYS A 1 124 ? 37.101 82.228 42.006 1.00 29.44 112 LYS A C 1
ATOM 909 O O . LYS A 1 124 ? 37.628 82.109 40.868 1.00 29.55 112 LYS A O 1
ATOM 915 N N . ASP A 1 125 ? 36.271 81.321 42.524 1.00 29.82 113 ASP A N 1
ATOM 916 C CA . ASP A 1 125 ? 35.755 80.188 41.727 1.00 30.68 113 ASP A CA 1
ATOM 917 C C . ASP A 1 125 ? 35.066 80.651 40.508 1.00 29.40 113 ASP A C 1
ATOM 918 O O . ASP A 1 125 ? 34.279 81.602 40.559 1.00 29.28 113 ASP A O 1
ATOM 923 N N . GLY A 1 126 ? 35.353 79.988 39.400 1.00 28.45 114 GLY A N 1
ATOM 924 C CA . GLY A 1 126 ? 34.781 80.341 38.136 1.00 32.76 114 GLY A CA 1
ATOM 925 C C . GLY A 1 126 ? 35.501 81.361 37.297 1.00 32.17 114 GLY A C 1
ATOM 926 O O . GLY A 1 126 ? 35.099 81.586 36.157 1.00 30.45 114 GLY A O 1
ATOM 927 N N . GLU A 1 127 ? 36.575 81.944 37.803 1.00 29.99 115 GLU A N 1
ATOM 928 C CA . GLU A 1 127 ? 37.379 82.870 36.993 1.00 29.47 115 GLU A CA 1
ATOM 929 C C . GLU A 1 127 ? 38.065 82.087 35.905 1.00 29.78 115 GLU A C 1
ATOM 930 O O . GLU A 1 127 ? 38.467 80.957 36.141 1.00 27.52 115 GLU A O 1
ATOM 936 N N . LYS A 1 128 ? 38.095 82.638 34.694 1.00 27.47 116 LYS A N 1
ATOM 937 C CA . LYS A 1 128 ? 38.910 82.080 33.637 1.00 27.15 116 LYS A CA 1
ATOM 938 C C . LYS A 1 128 ? 40.388 82.251 33.988 1.00 28.32 116 LYS A C 1
ATOM 939 O O . LYS A 1 128 ? 40.747 83.171 34.730 1.00 28.96 116 LYS A O 1
ATOM 945 N N . VAL A 1 129 ? 41.206 81.291 33.549 1.00 25.90 117 VAL A N 1
ATOM 946 C CA . VAL A 1 129 ? 42.651 81.379 33.532 1.00 25.95 117 VAL A CA 1
ATOM 947 C C . VAL A 1 129 ? 43.230 81.159 32.108 1.00 28.91 117 VAL A C 1
ATOM 948 O O . VAL A 1 129 ? 42.851 80.228 31.385 1.00 29.23 117 VAL A O 1
ATOM 952 N N . ALA A 1 130 ? 44.155 82.042 31.727 1.00 26.89 118 ALA A N 1
ATOM 953 C CA . ALA A 1 130 ? 44.987 81.891 30.510 1.00 24.96 118 ALA A CA 1
ATOM 954 C C . ALA A 1 130 ? 46.342 81.368 30.981 1.00 26.72 118 ALA A C 1
ATOM 955 O O . ALA A 1 130 ? 46.969 81.934 31.895 1.00 26.79 118 ALA A O 1
ATOM 957 N N . VAL A 1 131 ? 46.707 80.211 30.444 1.00 27.28 119 VAL A N 1
ATOM 958 C CA . VAL A 1 131 ? 47.952 79.497 30.758 1.00 24.35 119 VAL A CA 1
ATOM 959 C C . VAL A 1 131 ? 48.970 79.783 29.689 1.00 28.06 119 VAL A C 1
ATOM 960 O O . VAL A 1 131 ? 48.746 79.433 28.506 1.00 27.25 119 VAL A O 1
ATOM 964 N N . ARG A 1 132 ? 50.096 80.407 30.059 1.00 26.01 120 ARG A N 1
ATOM 965 C CA . ARG A 1 132 ? 51.008 80.942 29.030 1.00 22.53 120 ARG A CA 1
ATOM 966 C C . ARG A 1 132 ? 52.484 80.721 29.404 1.00 26.62 120 ARG A C 1
ATOM 967 O O . ARG A 1 132 ? 52.814 80.585 30.558 1.00 27.44 120 ARG A O 1
ATOM 975 N N . PHE A 1 133 ? 53.378 80.753 28.442 1.00 25.34 121 PHE A N 1
ATOM 976 C CA . PHE A 1 133 ? 54.782 80.802 28.861 1.00 27.25 121 PHE A CA 1
ATOM 977 C C . PHE A 1 133 ? 55.086 82.201 29.419 1.00 25.86 121 PHE A C 1
ATOM 978 O O . PHE A 1 133 ? 54.636 83.203 28.854 1.00 29.41 121 PHE A O 1
ATOM 986 N N . ALA A 1 134 ? 55.858 82.270 30.503 1.00 27.97 122 ALA A N 1
ATOM 987 C CA . ALA A 1 134 ? 56.230 83.558 31.113 1.00 30.20 122 ALA A CA 1
ATOM 988 C C . ALA A 1 134 ? 57.062 84.387 30.158 1.00 28.74 122 ALA A C 1
ATOM 989 O O . ALA A 1 134 ? 57.849 83.856 29.374 1.00 28.02 122 ALA A O 1
ATOM 991 N N . SER A 1 135 ? 56.876 85.701 30.203 1.00 27.53 123 SER A N 1
ATOM 992 C CA . SER A 1 135 ? 57.469 86.585 29.224 1.00 25.76 123 SER A CA 1
ATOM 993 C C . SER A 1 135 ? 58.806 87.106 29.730 1.00 30.42 123 SER A C 1
ATOM 994 O O . SER A 1 135 ? 59.455 87.878 29.059 1.00 27.65 123 SER A O 1
ATOM 997 N N . SER A 1 136 ? 59.184 86.706 30.928 1.00 32.44 124 SER A N 1
ATOM 998 C CA . SER A 1 136 ? 60.465 87.084 31.481 1.00 37.27 124 SER A CA 1
ATOM 999 C C . SER A 1 136 ? 60.929 85.949 32.401 1.00 37.60 124 SER A C 1
ATOM 1000 O O . SER A 1 136 ? 60.207 84.950 32.619 1.00 34.02 124 SER A O 1
ATOM 1004 N N . HIS B 1 10 ? 62.535 89.834 48.606 1.00 54.62 -2 HIS B N 1
ATOM 1005 C CA . HIS B 1 10 ? 62.707 90.560 49.905 1.00 54.61 -2 HIS B CA 1
ATOM 1006 C C . HIS B 1 10 ? 62.386 89.658 51.094 1.00 52.03 -2 HIS B C 1
ATOM 1007 O O . HIS B 1 10 ? 61.795 88.586 50.925 1.00 52.27 -2 HIS B O 1
ATOM 1014 N N . HIS B 1 11 ? 62.799 90.085 52.288 1.00 50.21 -1 HIS B N 1
ATOM 1015 C CA . HIS B 1 11 ? 62.529 89.325 53.511 1.00 47.94 -1 HIS B CA 1
ATOM 1016 C C . HIS B 1 11 ? 61.141 89.711 54.034 1.00 46.52 -1 HIS B C 1
ATOM 1017 O O . HIS B 1 11 ? 60.848 90.892 54.280 1.00 45.54 -1 HIS B O 1
ATOM 1019 N N . HIS B 1 12 ? 60.288 88.702 54.154 1.00 42.52 0 HIS B N 1
ATOM 1020 C CA . HIS B 1 12 ? 58.950 88.853 54.662 1.00 41.10 0 HIS B CA 1
ATOM 1021 C C . HIS B 1 12 ? 59.067 88.757 56.175 1.00 40.25 0 HIS B C 1
ATOM 1022 O O . HIS B 1 12 ? 59.950 88.057 56.695 1.00 43.06 0 HIS B O 1
ATOM 1037 N N . ARG B 1 14 ? 56.239 88.075 59.095 1.00 29.39 2 ARG B N 1
ATOM 1038 C CA . ARG B 1 14 ? 54.833 87.837 59.419 1.00 29.69 2 ARG B CA 1
ATOM 1039 C C . ARG B 1 14 ? 54.498 88.224 60.856 1.00 30.54 2 ARG B C 1
ATOM 1040 O O . ARG B 1 14 ? 55.153 87.764 61.785 1.00 27.98 2 ARG B O 1
ATOM 1048 N N . VAL B 1 15 ? 53.466 89.063 61.022 1.00 29.89 3 VAL B N 1
ATOM 1049 C CA . VAL B 1 15 ? 53.109 89.650 62.336 1.00 28.95 3 VAL B CA 1
ATOM 1050 C C . VAL B 1 15 ? 51.657 89.378 62.524 1.00 28.61 3 VAL B C 1
ATOM 1051 O O . VAL B 1 15 ? 50.867 89.594 61.617 1.00 26.37 3 VAL B O 1
ATOM 1055 N N . GLU B 1 16 ? 51.292 88.771 63.660 1.00 26.32 4 GLU B N 1
ATOM 1056 C CA . GLU B 1 16 ? 49.874 88.566 63.972 1.00 28.18 4 GLU B CA 1
ATOM 1057 C C . GLU B 1 16 ? 49.412 89.684 64.880 1.00 27.60 4 GLU B C 1
ATOM 1058 O O . GLU B 1 16 ? 50.140 90.090 65.795 1.00 27.29 4 GLU B O 1
ATOM 1064 N N . LEU B 1 17 ? 48.184 90.141 64.617 1.00 27.17 5 LEU B N 1
ATOM 1065 C CA . LEU B 1 17 ? 47.484 91.148 65.389 1.00 27.85 5 LEU B CA 1
ATOM 1066 C C . LEU B 1 17 ? 46.267 90.444 65.950 1.00 26.83 5 LEU B C 1
ATOM 1067 O O . LEU B 1 17 ? 45.407 89.994 65.204 1.00 28.93 5 LEU B O 1
ATOM 1072 N N . LEU B 1 18 ? 46.244 90.308 67.273 1.00 25.64 6 LEU B N 1
ATOM 1073 C CA . LEU B 1 18 ? 45.150 89.731 68.003 1.00 24.61 6 LEU B CA 1
ATOM 1074 C C . LEU B 1 18 ? 44.329 90.824 68.668 1.00 27.68 6 LEU B C 1
ATOM 1075 O O . LEU B 1 18 ? 44.770 91.472 69.625 1.00 26.73 6 LEU B O 1
ATOM 1080 N N . PHE B 1 19 ? 43.092 91.002 68.168 1.00 28.10 7 PHE B N 1
ATOM 1081 C CA . PHE B 1 19 ? 42.170 92.001 68.691 1.00 27.26 7 PHE B CA 1
ATOM 1082 C C . PHE B 1 19 ? 41.274 91.304 69.721 1.00 24.04 7 PHE B C 1
ATOM 1083 O O . PHE B 1 19 ? 41.461 90.110 69.990 1.00 27.68 7 PHE B O 1
ATOM 1091 N N . GLU B 1 20 ? 40.290 91.998 70.271 1.00 26.21 8 GLU B N 1
ATOM 1092 C CA . GLU B 1 20 ? 39.281 91.353 71.096 1.00 23.64 8 GLU B CA 1
ATOM 1093 C C . GLU B 1 20 ? 38.241 90.628 70.242 1.00 29.82 8 GLU B C 1
ATOM 1094 O O . GLU B 1 20 ? 37.685 89.606 70.667 1.00 26.61 8 GLU B O 1
ATOM 1100 N N . SER B 1 21 ? 37.957 91.116 69.042 1.00 29.89 9 SER B N 1
ATOM 1101 C CA . SER B 1 21 ? 36.831 90.569 68.280 1.00 32.67 9 SER B CA 1
ATOM 1102 C C . SER B 1 21 ? 37.284 89.679 67.148 1.00 32.09 9 SER B C 1
ATOM 1103 O O . SER B 1 21 ? 36.466 89.135 66.413 1.00 27.74 9 SER B O 1
ATOM 1106 N N . GLY B 1 22 ? 38.588 89.539 66.990 1.00 28.04 10 GLY B N 1
ATOM 1107 C CA . GLY B 1 22 ? 39.126 88.810 65.870 1.00 24.32 10 GLY B CA 1
ATOM 1108 C C . GLY B 1 22 ? 40.634 88.924 65.814 1.00 27.49 10 GLY B C 1
ATOM 1109 O O . GLY B 1 22 ? 41.247 89.388 66.769 1.00 25.70 10 GLY B O 1
ATOM 1110 N N . LYS B 1 23 ? 41.217 88.483 64.692 1.00 24.40 11 LYS B N 1
ATOM 1111 C CA . LYS B 1 23 ? 42.657 88.545 64.530 1.00 26.38 11 LYS B CA 1
ATOM 1112 C C . LYS B 1 23 ? 42.989 88.546 63.049 1.00 25.52 11 LYS B C 1
ATOM 1113 O O . LYS B 1 23 ? 42.196 88.086 62.243 1.00 23.75 11 LYS B O 1
ATOM 1117 N N . CYS B 1 24 ? 44.183 88.974 62.706 1.00 25.60 12 CYS B N 1
ATOM 1118 C CA . CYS B 1 24 ? 44.645 88.845 61.335 1.00 28.62 12 CYS B CA 1
ATOM 1119 C C . CYS B 1 24 ? 46.136 88.645 61.359 1.00 29.47 12 CYS B C 1
ATOM 1120 O O . CYS B 1 24 ? 46.788 88.755 62.411 1.00 29.26 12 CYS B O 1
ATOM 1123 N N . VAL B 1 25 ? 46.685 88.374 60.194 1.00 27.75 13 VAL B N 1
ATOM 1124 C CA . VAL B 1 25 ? 48.139 88.303 60.018 1.00 26.98 13 VAL B CA 1
ATOM 1125 C C . VAL B 1 25 ? 48.550 89.250 58.905 1.00 29.11 13 VAL B C 1
ATOM 1126 O O . VAL B 1 25 ? 47.958 89.256 57.834 1.00 26.54 13 VAL B O 1
ATOM 1130 N N . ILE B 1 26 ? 49.569 90.048 59.175 1.00 31.51 14 ILE B N 1
ATOM 1131 C CA . ILE B 1 26 ? 50.140 90.927 58.154 1.00 30.36 14 ILE B CA 1
ATOM 1132 C C . ILE B 1 26 ? 51.578 90.475 57.814 1.00 29.91 14 ILE B C 1
ATOM 1133 O O . ILE B 1 26 ? 52.266 89.880 58.618 1.00 32.41 14 ILE B O 1
ATOM 1138 N N . ASP B 1 27 ? 51.970 90.725 56.570 1.00 28.68 15 ASP B N 1
ATOM 1139 C CA . ASP B 1 27 ? 53.295 90.413 56.064 1.00 30.04 15 ASP B CA 1
ATOM 1140 C C . ASP B 1 27 ? 53.982 91.744 55.718 1.00 31.44 15 ASP B C 1
ATOM 1141 O O . ASP B 1 27 ? 53.535 92.468 54.831 1.00 30.52 15 ASP B O 1
ATOM 1146 N N . LEU B 1 28 ? 55.049 92.056 56.447 1.00 32.14 16 LEU B N 1
ATOM 1147 C CA . LEU B 1 28 ? 55.768 93.319 56.326 1.00 30.73 16 LEU B CA 1
ATOM 1148 C C . LEU B 1 28 ? 57.112 93.090 55.684 1.00 30.16 16 LEU B C 1
ATOM 1149 O O . LEU B 1 28 ? 57.757 92.029 55.852 1.00 31.03 16 LEU B O 1
ATOM 1154 N N . ASN B 1 29 ? 57.527 94.071 54.893 1.00 29.72 17 ASN B N 1
ATOM 1155 C CA . ASN B 1 29 ? 58.743 93.951 54.108 1.00 30.05 17 ASN B CA 1
ATOM 1156 C C . ASN B 1 29 ? 59.862 94.511 54.961 1.00 30.75 17 ASN B C 1
ATOM 1157 O O . ASN B 1 29 ? 59.883 95.703 55.262 1.00 29.16 17 ASN B O 1
ATOM 1162 N N . GLU B 1 30 ? 60.795 93.651 55.346 1.00 33.08 18 GLU B N 1
ATOM 1163 C CA . GLU B 1 30 ? 61.841 93.998 56.319 1.00 34.03 18 GLU B CA 1
ATOM 1164 C C . GLU B 1 30 ? 62.902 94.958 55.764 1.00 33.46 18 GLU B C 1
ATOM 1165 O O . GLU B 1 30 ? 63.773 95.468 56.487 1.00 31.14 18 GLU B O 1
ATOM 1171 N N . GLU B 1 31 ? 62.803 95.252 54.479 1.00 32.08 19 GLU B N 1
ATOM 1172 C CA . GLU B 1 31 ? 63.712 96.188 53.871 1.00 34.94 19 GLU B CA 1
ATOM 1173 C C . GLU B 1 31 ? 63.405 97.625 54.316 1.00 34.91 19 GLU B C 1
ATOM 1174 O O . GLU B 1 31 ? 64.286 98.471 54.293 1.00 34.70 19 GLU B O 1
ATOM 1180 N N . TYR B 1 32 ? 62.175 97.887 54.764 1.00 33.06 20 TYR B N 1
ATOM 1181 C CA . TYR B 1 32 ? 61.777 99.218 55.211 1.00 31.75 20 TYR B CA 1
ATOM 1182 C C . TYR B 1 32 ? 62.270 99.496 56.620 1.00 30.98 20 TYR B C 1
ATOM 1183 O O . TYR B 1 32 ? 62.150 98.654 57.504 1.00 32.94 20 TYR B O 1
ATOM 1192 N N . GLU B 1 33 ? 62.796 100.697 56.851 1.00 31.41 21 GLU B N 1
ATOM 1193 C CA . GLU B 1 33 ? 63.323 101.044 58.183 1.00 29.48 21 GLU B CA 1
ATOM 1194 C C . GLU B 1 33 ? 62.331 100.887 59.301 1.00 29.82 21 GLU B C 1
ATOM 1195 O O . GLU B 1 33 ? 62.704 100.413 60.385 1.00 26.06 21 GLU B O 1
ATOM 1201 N N . VAL B 1 34 ? 61.089 101.326 59.076 1.00 27.27 22 VAL B N 1
ATOM 1202 C CA . VAL B 1 34 ? 60.073 101.222 60.128 1.00 31.83 22 VAL B CA 1
ATOM 1203 C C . VAL B 1 34 ? 59.766 99.759 60.457 1.00 29.03 22 VAL B C 1
ATOM 1204 O O . VAL B 1 34 ? 59.453 99.412 61.578 1.00 26.21 22 VAL B O 1
ATOM 1208 N N . VAL B 1 35 ? 59.842 98.888 59.463 1.00 28.32 23 VAL B N 1
ATOM 1209 C CA . VAL B 1 35 ? 59.694 97.460 59.744 1.00 27.63 23 VAL B CA 1
ATOM 1210 C C . VAL B 1 35 ? 60.860 96.906 60.606 1.00 28.15 23 VAL B C 1
ATOM 1211 O O . VAL B 1 35 ? 60.621 96.187 61.562 1.00 28.21 23 VAL B O 1
ATOM 1215 N N . LYS B 1 36 ? 62.104 97.240 60.296 1.00 29.29 24 LYS B N 1
ATOM 1216 C CA . LYS B 1 36 ? 63.223 96.810 61.152 1.00 30.22 24 LYS B CA 1
ATOM 1217 C C . LYS B 1 36 ? 63.097 97.286 62.605 1.00 30.20 24 LYS B C 1
ATOM 1218 O O . LYS B 1 36 ? 63.454 96.565 63.543 1.00 32.88 24 LYS B O 1
ATOM 1224 N N . LEU B 1 37 ? 62.637 98.521 62.789 1.00 27.31 25 LEU B N 1
ATOM 1225 C CA . LEU B 1 37 ? 62.494 99.081 64.132 1.00 30.68 25 LEU B CA 1
ATOM 1226 C C . LEU B 1 37 ? 61.348 98.423 64.869 1.00 29.60 25 LEU B C 1
ATOM 1227 O O . LEU B 1 37 ? 61.408 98.180 66.083 1.00 31.45 25 LEU B O 1
ATOM 1232 N N . LEU B 1 38 ? 60.289 98.117 64.137 1.00 28.86 26 LEU B N 1
ATOM 1233 C CA . LEU B 1 38 ? 59.152 97.428 64.740 1.00 29.50 26 LEU B CA 1
ATOM 1234 C C . LEU B 1 38 ? 59.552 96.076 65.246 1.00 30.36 26 LEU B C 1
ATOM 1235 O O . LEU B 1 38 ? 59.149 95.698 66.320 1.00 33.78 26 LEU B O 1
ATOM 1240 N N . LYS B 1 39 ? 60.365 95.369 64.480 1.00 32.59 27 LYS B N 1
ATOM 1241 C CA . LYS B 1 39 ? 60.884 94.074 64.887 1.00 34.22 27 LYS B CA 1
ATOM 1242 C C . LYS B 1 39 ? 61.497 94.089 66.273 1.00 33.61 27 LYS B C 1
ATOM 1243 O O . LYS B 1 39 ? 61.307 93.170 67.042 1.00 33.20 27 LYS B O 1
ATOM 1249 N N . GLU B 1 40 ? 62.218 95.150 66.600 1.00 33.10 28 GLU B N 1
ATOM 1250 C CA . GLU B 1 40 ? 62.910 95.268 67.880 1.00 35.49 28 GLU B CA 1
ATOM 1251 C C . GLU B 1 40 ? 61.918 95.529 68.995 1.00 33.34 28 GLU B C 1
ATOM 1252 O O . GLU B 1 40 ? 62.246 95.296 70.144 1.00 34.37 28 GLU B O 1
ATOM 1261 N N . LYS B 1 41 ? 60.735 96.068 68.671 1.00 29.81 29 LYS B N 1
ATOM 1262 C CA . LYS B 1 41 ? 59.727 96.405 69.721 1.00 30.18 29 LYS B CA 1
ATOM 1263 C C . LYS B 1 41 ? 58.661 95.342 69.997 1.00 30.40 29 LYS B C 1
ATOM 1264 O O . LYS B 1 41 ? 57.970 95.408 71.018 1.00 30.74 29 LYS B O 1
ATOM 1270 N N . ILE B 1 42 ? 58.508 94.405 69.064 1.00 28.96 30 ILE B N 1
ATOM 1271 C CA . ILE B 1 42 ? 57.589 93.306 69.207 1.00 28.78 30 ILE B CA 1
ATOM 1272 C C . ILE B 1 42 ? 58.161 92.349 70.237 1.00 27.43 30 ILE B C 1
ATOM 1273 O O . ILE B 1 42 ? 59.349 92.067 70.196 1.00 30.35 30 ILE B O 1
ATOM 1278 N N . PRO B 1 43 ? 57.331 91.864 71.184 1.00 30.52 31 PRO B N 1
ATOM 1279 C CA . PRO B 1 43 ? 55.873 92.065 71.403 1.00 29.05 31 PRO B CA 1
ATOM 1280 C C . PRO B 1 43 ? 55.458 93.392 72.083 1.00 28.22 31 PRO B C 1
ATOM 1281 O O . PRO B 1 43 ? 56.119 93.856 73.025 1.00 31.18 31 PRO B O 1
ATOM 1285 N N . PHE B 1 44 ? 54.371 93.982 71.635 1.00 28.88 32 PHE B N 1
ATOM 1286 C CA . PHE B 1 44 ? 53.802 95.141 72.297 1.00 27.62 32 PHE B CA 1
ATOM 1287 C C . PHE B 1 44 ? 52.332 95.131 72.076 1.00 27.88 32 PHE B C 1
ATOM 1288 O O . PHE B 1 44 ? 51.801 94.340 71.276 1.00 27.19 32 PHE B O 1
ATOM 1296 N N . GLU B 1 45 ? 51.669 95.994 72.822 1.00 27.28 33 GLU B N 1
ATOM 1297 C CA . GLU B 1 45 ? 50.213 96.118 72.753 1.00 29.91 33 GLU B CA 1
ATOM 1298 C C . GLU B 1 45 ? 49.834 97.552 72.457 1.00 27.71 33 GLU B C 1
ATOM 1299 O O . GLU B 1 45 ? 50.557 98.477 72.815 1.00 27.14 33 GLU B O 1
ATOM 1305 N N . SER B 1 46 ? 48.655 97.724 71.900 1.00 24.75 34 SER B N 1
ATOM 1306 C CA . SER B 1 46 ? 48.135 99.041 71.617 1.00 26.49 34 SER B CA 1
ATOM 1307 C C . SER B 1 46 ? 46.605 99.059 71.712 1.00 26.89 34 SER B C 1
ATOM 1308 O O . SER B 1 46 ? 46.013 98.092 72.169 1.00 25.78 34 SER B O 1
ATOM 1311 N N . VAL B 1 47 ? 45.990 100.141 71.242 1.00 26.74 35 VAL B N 1
ATOM 1312 C CA . VAL B 1 47 ? 44.529 100.308 71.277 1.00 29.52 35 VAL B CA 1
ATOM 1313 C C . VAL B 1 47 ? 44.117 100.836 69.916 1.00 27.82 35 VAL B C 1
ATOM 1314 O O . VAL B 1 47 ? 44.714 101.742 69.388 1.00 31.74 35 VAL B O 1
ATOM 1318 N N . VAL B 1 48 ? 43.061 100.265 69.398 1.00 28.24 36 VAL B N 1
ATOM 1319 C CA . VAL B 1 48 ? 42.648 100.428 68.047 1.00 27.48 36 VAL B CA 1
ATOM 1320 C C . VAL B 1 48 ? 41.679 101.578 67.908 1.00 27.35 36 VAL B C 1
ATOM 1321 O O . VAL B 1 48 ? 40.868 101.835 68.783 1.00 26.62 36 VAL B O 1
ATOM 1325 N N . ASN B 1 49 ? 41.772 102.238 66.765 1.00 26.66 37 ASN B N 1
ATOM 1326 C CA . ASN B 1 49 ? 40.803 103.172 66.301 1.00 26.70 37 ASN B CA 1
ATOM 1327 C C . ASN B 1 49 ? 40.380 102.729 64.915 1.00 25.86 37 ASN B C 1
ATOM 1328 O O . ASN B 1 49 ? 41.156 102.069 64.219 1.00 27.60 37 ASN B O 1
ATOM 1333 N N . THR B 1 50 ? 39.167 103.121 64.510 1.00 27.48 38 THR B N 1
ATOM 1334 C CA . THR B 1 50 ? 38.669 102.941 63.154 1.00 29.80 38 THR B CA 1
ATOM 1335 C C . THR B 1 50 ? 38.349 104.259 62.480 1.00 30.32 38 THR B C 1
ATOM 1336 O O . THR B 1 50 ? 38.009 105.244 63.119 1.00 33.25 38 THR B O 1
ATOM 1340 N N . TRP B 1 51 ? 38.540 104.296 61.177 1.00 31.76 39 TRP B N 1
ATOM 1341 C CA . TRP B 1 51 ? 38.247 105.466 60.375 1.00 29.17 39 TRP B CA 1
ATOM 1342 C C . TRP B 1 51 ? 37.708 104.952 59.050 1.00 28.73 39 TRP B C 1
ATOM 1343 O O . TRP B 1 51 ? 38.448 104.699 58.122 1.00 28.73 39 TRP B O 1
ATOM 1354 N N . GLY B 1 52 ? 36.388 104.827 58.968 1.00 27.97 40 GLY B N 1
ATOM 1355 C CA . GLY B 1 52 ? 35.775 104.109 57.879 1.00 29.79 40 GLY B CA 1
ATOM 1356 C C . GLY B 1 52 ? 36.279 102.697 57.959 1.00 26.45 40 GLY B C 1
ATOM 1357 O O . GLY B 1 52 ? 36.411 102.163 59.055 1.00 30.54 40 GLY B O 1
ATOM 1358 N N . GLU B 1 53 ? 36.618 102.101 56.823 1.00 28.83 41 GLU B N 1
ATOM 1359 C CA . GLU B 1 53 ? 37.169 100.721 56.815 1.00 29.17 41 GLU B CA 1
ATOM 1360 C C . GLU B 1 53 ? 38.711 100.697 56.826 1.00 28.84 41 GLU B C 1
ATOM 1361 O O . GLU B 1 53 ? 39.382 99.999 56.048 1.00 27.41 41 GLU B O 1
ATOM 1367 N N . GLU B 1 54 ? 39.246 101.468 57.762 1.00 27.67 42 GLU B N 1
ATOM 1368 C CA . GLU B 1 54 ? 40.648 101.445 58.125 1.00 26.75 42 GLU B CA 1
ATOM 1369 C C . GLU B 1 54 ? 40.698 101.254 59.650 1.00 26.73 42 GLU B C 1
ATOM 1370 O O . GLU B 1 54 ? 39.948 101.884 60.374 1.00 26.10 42 GLU B O 1
ATOM 1376 N N . ILE B 1 55 ? 41.568 100.366 60.107 1.00 24.96 43 ILE B N 1
ATOM 1377 C CA . ILE B 1 55 ? 41.854 100.174 61.537 1.00 24.28 43 ILE B CA 1
ATOM 1378 C C . ILE B 1 55 ? 43.245 100.812 61.746 1.00 28.06 43 ILE B C 1
ATOM 1379 O O . ILE B 1 55 ? 44.129 100.611 60.942 1.00 24.57 43 ILE B O 1
ATOM 1384 N N . TYR B 1 56 ? 43.468 101.590 62.787 1.00 27.40 44 TYR B N 1
ATOM 1385 C CA . TYR B 1 56 ? 44.842 102.067 63.027 1.00 25.08 44 TYR B CA 1
ATOM 1386 C C . TYR B 1 56 ? 45.124 102.121 64.495 1.00 29.14 44 TYR B C 1
ATOM 1387 O O . TYR B 1 56 ? 44.198 102.190 65.297 1.00 27.69 44 TYR B O 1
ATOM 1396 N N . PHE B 1 57 ? 46.403 102.023 64.824 1.00 25.49 45 PHE B N 1
ATOM 1397 C CA . PHE B 1 57 ? 46.833 102.068 66.209 1.00 26.81 45 PHE B CA 1
ATOM 1398 C C . PHE B 1 57 ? 48.255 102.539 66.320 1.00 27.28 45 PHE B C 1
ATOM 1399 O O . PHE B 1 57 ? 49.068 102.313 65.424 1.00 26.06 45 PHE B O 1
ATOM 1407 N N . SER B 1 58 ? 48.562 103.169 67.450 1.00 26.06 46 SER B N 1
ATOM 1408 C CA . SER B 1 58 ? 49.897 103.723 67.641 1.00 27.27 46 SER B CA 1
ATOM 1409 C C . SER B 1 58 ? 50.890 102.593 67.960 1.00 28.18 46 SER B C 1
ATOM 1410 O O . SER B 1 58 ? 50.544 101.551 68.518 1.00 30.14 46 SER B O 1
ATOM 1414 N N . THR B 1 59 ? 52.143 102.833 67.611 1.00 29.26 47 THR B N 1
ATOM 1415 C CA . THR B 1 59 ? 53.241 101.943 67.937 1.00 29.46 47 THR B CA 1
ATOM 1416 C C . THR B 1 59 ? 54.354 102.735 68.602 1.00 29.38 47 THR B C 1
ATOM 1417 O O . THR B 1 59 ? 54.358 103.954 68.534 1.00 28.45 47 THR B O 1
ATOM 1421 N N . PRO B 1 60 ? 55.280 102.042 69.301 1.00 30.99 48 PRO B N 1
ATOM 1422 C CA . PRO B 1 60 ? 56.491 102.661 69.902 1.00 32.72 48 PRO B CA 1
ATOM 1423 C C . PRO B 1 60 ? 57.636 103.030 68.953 1.00 35.47 48 PRO B C 1
ATOM 1424 O O . PRO B 1 60 ? 58.740 103.353 69.409 1.00 39.77 48 PRO B O 1
ATOM 1428 N N . VAL B 1 61 ? 57.359 103.038 67.659 1.00 33.26 49 VAL B N 1
ATOM 1429 C CA . VAL B 1 61 ? 58.334 103.376 66.624 1.00 33.47 49 VAL B CA 1
ATOM 1430 C C . VAL B 1 61 ? 57.926 104.703 65.967 1.00 36.21 49 VAL B C 1
ATOM 1431 O O . VAL B 1 61 ? 56.835 104.848 65.446 1.00 35.90 49 VAL B O 1
ATOM 1435 N N . ASN B 1 62 ? 58.840 105.652 65.983 1.00 38.56 50 ASN B N 1
ATOM 1436 C CA . ASN B 1 62 ? 58.617 106.974 65.423 1.00 39.72 50 ASN B CA 1
ATOM 1437 C C . ASN B 1 62 ? 59.618 107.221 64.287 1.00 39.27 50 ASN B C 1
ATOM 1438 O O . ASN B 1 62 ? 60.766 107.452 64.558 1.00 37.86 50 ASN B O 1
ATOM 1443 N N . VAL B 1 63 ? 59.170 107.146 63.032 1.00 36.50 51 VAL B N 1
ATOM 1444 C CA . VAL B 1 63 ? 60.015 107.353 61.853 1.00 38.51 51 VAL B CA 1
ATOM 1445 C C . VAL B 1 63 ? 59.275 108.263 60.864 1.00 39.88 51 VAL B C 1
ATOM 1446 O O . VAL B 1 63 ? 58.253 107.858 60.303 1.00 42.41 51 VAL B O 1
ATOM 1450 N N . GLN B 1 64 ? 59.791 109.468 60.615 1.00 38.42 52 GLN B N 1
ATOM 1451 C CA . GLN B 1 64 ? 59.122 110.434 59.720 1.00 41.06 52 GLN B CA 1
ATOM 1452 C C . GLN B 1 64 ? 59.335 110.145 58.211 1.00 38.76 52 GLN B C 1
ATOM 1453 O O . GLN B 1 64 ? 58.422 110.330 57.387 1.00 36.99 52 GLN B O 1
ATOM 1459 N N . LYS B 1 65 ? 60.537 109.689 57.859 1.00 37.65 53 LYS B N 1
ATOM 1460 C CA . LYS B 1 65 ? 60.887 109.397 56.473 1.00 37.07 53 LYS B CA 1
ATOM 1461 C C . LYS B 1 65 ? 60.123 108.199 55.959 1.00 35.81 53 LYS B C 1
ATOM 1462 O O . LYS B 1 65 ? 59.932 107.232 56.693 1.00 36.27 53 LYS B O 1
ATOM 1472 N N . GLU B 1 67 ? 59.879 105.424 52.685 1.00 34.41 55 GLU B N 1
ATOM 1473 C CA . GLU B 1 67 ? 60.425 104.889 51.433 1.00 37.41 55 GLU B CA 1
ATOM 1474 C C . GLU B 1 67 ? 59.387 104.700 50.331 1.00 36.29 55 GLU B C 1
ATOM 1475 O O . GLU B 1 67 ? 59.716 104.838 49.159 1.00 39.31 55 GLU B O 1
ATOM 1481 N N . ASN B 1 68 ? 58.158 104.361 50.707 1.00 33.77 56 ASN B N 1
ATOM 1482 C CA . ASN B 1 68 ? 57.081 104.057 49.748 1.00 32.85 56 ASN B CA 1
ATOM 1483 C C . ASN B 1 68 ? 55.804 104.842 50.107 1.00 31.56 56 ASN B C 1
ATOM 1484 O O . ASN B 1 68 ? 54.764 104.258 50.411 1.00 31.00 56 ASN B O 1
ATOM 1489 N N . PRO B 1 69 ? 55.862 106.187 50.064 1.00 31.60 57 PRO B N 1
ATOM 1490 C CA . PRO B 1 69 ? 54.674 106.910 50.477 1.00 28.27 57 PRO B CA 1
ATOM 1491 C C . PRO B 1 69 ? 53.627 106.818 49.391 1.00 31.15 57 PRO B C 1
ATOM 1492 O O . PRO B 1 69 ? 53.970 106.927 48.193 1.00 28.51 57 PRO B O 1
ATOM 1496 N N . ARG B 1 70 ? 52.379 106.606 49.798 1.00 29.68 58 ARG B N 1
ATOM 1497 C CA . ARG B 1 70 ? 51.257 106.493 48.880 1.00 31.32 58 ARG B CA 1
ATOM 1498 C C . ARG B 1 70 ? 50.071 107.342 49.382 1.00 31.64 58 ARG B C 1
ATOM 1499 O O . ARG B 1 70 ? 49.722 107.313 50.556 1.00 29.23 58 ARG B O 1
ATOM 1507 N N . GLU B 1 71 ? 49.417 108.038 48.458 1.00 29.98 59 GLU B N 1
ATOM 1508 C CA . GLU B 1 71 ? 48.222 108.814 48.794 1.00 30.94 59 GLU B CA 1
ATOM 1509 C C . GLU B 1 71 ? 46.942 108.092 48.360 1.00 29.49 59 GLU B C 1
ATOM 1510 O O . GLU B 1 71 ? 45.842 108.579 48.581 1.00 31.04 59 GLU B O 1
ATOM 1516 N N . VAL B 1 72 ? 47.110 106.932 47.737 1.00 28.62 60 VAL B N 1
ATOM 1517 C CA . VAL B 1 72 ? 46.033 106.032 47.379 1.00 29.28 60 VAL B CA 1
ATOM 1518 C C . VAL B 1 72 ? 46.614 104.647 47.625 1.00 31.59 60 VAL B C 1
ATOM 1519 O O . VAL B 1 72 ? 47.799 104.392 47.320 1.00 32.95 60 VAL B O 1
ATOM 1523 N N . VAL B 1 73 ? 45.776 103.780 48.194 1.00 29.86 61 VAL B N 1
ATOM 1524 C CA . VAL B 1 73 ? 46.140 102.418 48.546 1.00 27.40 61 VAL B CA 1
ATOM 1525 C C . VAL B 1 73 ? 45.120 101.415 48.030 1.00 27.06 61 VAL B C 1
ATOM 1526 O O . VAL B 1 73 ? 44.067 101.785 47.514 1.00 27.67 61 VAL B O 1
ATOM 1530 N N . GLU B 1 74 ? 45.501 100.148 48.120 1.00 27.99 62 GLU B N 1
ATOM 1531 C CA . GLU B 1 74 ? 44.688 98.988 47.734 1.00 32.88 62 GLU B CA 1
ATOM 1532 C C . GLU B 1 74 ? 44.131 98.284 48.946 1.00 32.20 62 GLU B C 1
ATOM 1533 O O . GLU B 1 74 ? 44.712 98.351 50.024 1.00 30.97 62 GLU B O 1
ATOM 1539 N N . ILE B 1 75 ? 43.025 97.582 48.747 1.00 31.97 63 ILE B N 1
ATOM 1540 C CA . ILE B 1 75 ? 42.480 96.699 49.776 1.00 35.85 63 ILE B CA 1
ATOM 1541 C C . ILE B 1 75 ? 43.583 95.738 50.189 1.00 34.58 63 ILE B C 1
ATOM 1542 O O . ILE B 1 75 ? 44.292 95.161 49.343 1.00 31.92 63 ILE B O 1
ATOM 1547 N N . GLY B 1 76 ? 43.761 95.585 51.492 1.00 32.56 64 GLY B N 1
ATOM 1548 C CA . GLY B 1 76 ? 44.813 94.733 51.984 1.00 32.51 64 GLY B CA 1
ATOM 1549 C C . GLY B 1 76 ? 46.120 95.411 52.308 1.00 31.55 64 GLY B C 1
ATOM 1550 O O . GLY B 1 76 ? 46.987 94.780 52.934 1.00 31.45 64 GLY B O 1
ATOM 1551 N N . ASP B 1 77 ? 46.303 96.675 51.900 1.00 30.21 65 ASP B N 1
ATOM 1552 C CA . ASP B 1 77 ? 47.570 97.336 52.173 1.00 27.66 65 ASP B CA 1
ATOM 1553 C C . ASP B 1 77 ? 47.669 97.622 53.660 1.00 30.43 65 ASP B C 1
ATOM 1554 O O . ASP B 1 77 ? 46.665 97.857 54.324 1.00 30.42 65 ASP B O 1
ATOM 1559 N N . VAL B 1 78 ? 48.897 97.519 54.144 1.00 31.76 66 VAL B N 1
ATOM 1560 C CA . VAL B 1 78 ? 49.300 97.965 55.451 1.00 30.07 66 VAL B CA 1
ATOM 1561 C C . VAL B 1 78 ? 50.200 99.180 55.246 1.00 29.09 66 VAL B C 1
ATOM 1562 O O . VAL B 1 78 ? 51.183 99.129 54.481 1.00 32.84 66 VAL B O 1
ATOM 1566 N N . GLY B 1 79 ? 49.818 100.269 55.918 1.00 30.19 67 GLY B N 1
ATOM 1567 C CA . GLY B 1 79 ? 50.523 101.522 55.937 1.00 27.42 67 GLY B CA 1
ATOM 1568 C C . GLY B 1 79 ? 51.040 101.913 57.298 1.00 29.37 67 GLY B C 1
ATOM 1569 O O . GLY B 1 79 ? 50.434 101.609 58.335 1.00 32.34 67 GLY B O 1
ATOM 1570 N N . TYR B 1 80 ? 52.185 102.579 57.298 1.00 29.94 68 TYR B N 1
ATOM 1571 C CA . TYR B 1 80 ? 52.647 103.289 58.476 1.00 28.07 68 TYR B CA 1
ATOM 1572 C C . TYR B 1 80 ? 52.419 104.777 58.232 1.00 28.29 68 TYR B C 1
ATOM 1573 O O . TYR B 1 80 ? 52.817 105.336 57.168 1.00 25.66 68 TYR B O 1
ATOM 1582 N N . TRP B 1 81 ? 51.723 105.389 59.179 1.00 28.08 69 TRP B N 1
ATOM 1583 C CA . TRP B 1 81 ? 51.335 106.814 59.159 1.00 26.74 69 TRP B CA 1
ATOM 1584 C C . TRP B 1 81 ? 52.124 107.607 60.194 1.00 26.44 69 TRP B C 1
ATOM 1585 O O . TRP B 1 81 ? 51.820 107.523 61.426 1.00 26.53 69 TRP B O 1
ATOM 1596 N N . PRO B 1 82 ? 53.196 108.303 59.743 1.00 25.77 70 PRO B N 1
ATOM 1597 C CA . PRO B 1 82 ? 54.104 108.939 60.742 1.00 28.71 70 PRO B CA 1
ATOM 1598 C C . PRO B 1 82 ? 53.425 109.875 61.783 1.00 28.37 70 PRO B C 1
ATOM 1599 O O . PRO B 1 82 ? 53.807 109.818 62.949 1.00 27.45 70 PRO B O 1
ATOM 1603 N N . PRO B 1 83 ? 52.437 110.715 61.387 1.00 27.83 71 PRO B N 1
ATOM 1604 C CA . PRO B 1 83 ? 51.856 111.644 62.383 1.00 29.75 71 PRO B CA 1
ATOM 1605 C C . PRO B 1 83 ? 51.325 110.948 63.635 1.00 29.25 71 PRO B C 1
ATOM 1606 O O . PRO B 1 83 ? 51.407 111.499 64.735 1.00 29.66 71 PRO B O 1
ATOM 1610 N N . GLY B 1 84 ? 50.813 109.733 63.501 1.00 30.81 72 GLY B N 1
ATOM 1611 C CA . GLY B 1 84 ? 50.302 108.976 64.668 1.00 29.00 72 GLY B CA 1
ATOM 1612 C C . GLY B 1 84 ? 51.196 107.809 65.099 1.00 31.55 72 GLY B C 1
ATOM 1613 O O . GLY B 1 84 ? 50.826 107.021 65.980 1.00 32.51 72 GLY B O 1
ATOM 1614 N N . LYS B 1 85 ? 52.369 107.695 64.483 1.00 29.29 73 LYS B N 1
ATOM 1615 C CA . LYS B 1 85 ? 53.284 106.550 64.684 1.00 28.70 73 LYS B CA 1
ATOM 1616 C C . LYS B 1 85 ? 52.483 105.246 64.472 1.00 29.94 73 LYS B C 1
ATOM 1617 O O . LYS B 1 85 ? 52.677 104.240 65.148 1.00 31.75 73 LYS B O 1
ATOM 1620 N N . ALA B 1 86 ? 51.569 105.270 63.503 1.00 28.04 74 ALA B N 1
ATOM 1621 C CA . ALA B 1 86 ? 50.488 104.308 63.471 1.00 29.06 74 ALA B CA 1
ATOM 1622 C C . ALA B 1 86 ? 50.610 103.282 62.389 1.00 29.18 74 ALA B C 1
ATOM 1623 O O . ALA B 1 86 ? 50.846 103.611 61.235 1.00 29.88 74 ALA B O 1
ATOM 1625 N N . LEU B 1 87 ? 50.308 102.042 62.750 1.00 25.54 75 LEU B N 1
ATOM 1626 C CA . LEU B 1 87 ? 50.049 101.007 61.756 1.00 25.34 75 LEU B CA 1
ATOM 1627 C C . LEU B 1 87 ? 48.641 101.116 61.322 1.00 26.25 75 LEU B C 1
ATOM 1628 O O . LEU B 1 87 ? 47.733 101.254 62.129 1.00 26.43 75 LEU B O 1
ATOM 1633 N N . CYS B 1 88 ? 48.449 101.066 60.016 1.00 27.88 76 CYS B N 1
ATOM 1634 C CA . CYS B 1 88 ? 47.138 101.289 59.419 1.00 30.92 76 CYS B CA 1
ATOM 1635 C C . CYS B 1 88 ? 46.769 100.108 58.518 1.00 32.04 76 CYS B C 1
ATOM 1636 O O . CYS B 1 88 ? 47.514 99.787 57.613 1.00 32.58 76 CYS B O 1
ATOM 1639 N N . LEU B 1 89 ? 45.600 99.514 58.764 1.00 28.39 77 LEU B N 1
ATOM 1640 C CA . LEU B 1 89 ? 45.124 98.406 57.952 1.00 28.78 77 LEU B CA 1
ATOM 1641 C C . LEU B 1 89 ? 43.951 98.844 57.124 1.00 30.39 77 LEU B C 1
ATOM 1642 O O . LEU B 1 89 ? 42.938 99.238 57.669 1.00 29.16 77 LEU B O 1
ATOM 1647 N N . PHE B 1 90 ? 44.080 98.733 55.802 1.00 28.27 78 PHE B N 1
ATOM 1648 C CA . PHE B 1 90 ? 43.086 99.208 54.854 1.00 28.58 78 PHE B CA 1
ATOM 1649 C C . PHE B 1 90 ? 42.317 98.019 54.266 1.00 30.12 78 PHE B C 1
ATOM 1650 O O . PHE B 1 90 ? 42.840 97.230 53.479 1.00 29.04 78 PHE B O 1
ATOM 1658 N N . PHE B 1 91 ? 41.064 97.890 54.652 1.00 31.37 79 PHE B N 1
ATOM 1659 C CA . PHE B 1 91 ? 40.236 96.806 54.137 1.00 29.92 79 PHE B CA 1
ATOM 1660 C C . PHE B 1 91 ? 39.033 97.323 53.369 1.00 30.84 79 PHE B C 1
ATOM 1661 O O . PHE B 1 91 ? 38.169 96.561 52.931 1.00 29.53 79 PHE B O 1
ATOM 1669 N N . GLY B 1 92 ? 39.006 98.638 53.161 1.00 31.81 80 GLY B N 1
ATOM 1670 C CA . GLY B 1 92 ? 37.958 99.288 52.373 1.00 30.39 80 GLY B CA 1
ATOM 1671 C C . GLY B 1 92 ? 38.174 100.794 52.414 1.00 32.79 80 GLY B C 1
ATOM 1672 O O . GLY B 1 92 ? 39.259 101.266 52.798 1.00 32.33 80 GLY B O 1
ATOM 1673 N N . LYS B 1 93 ? 37.127 101.537 52.083 1.00 29.11 81 LYS B N 1
ATOM 1674 C CA . LYS B 1 93 ? 37.242 102.973 51.855 1.00 33.63 81 LYS B CA 1
ATOM 1675 C C . LYS B 1 93 ? 37.317 103.732 53.170 1.00 29.50 81 LYS B C 1
ATOM 1676 O O . LYS B 1 93 ? 36.688 103.348 54.138 1.00 29.57 81 LYS B O 1
ATOM 1680 N N . THR B 1 94 ? 38.128 104.787 53.204 1.00 33.27 82 THR B N 1
ATOM 1681 C CA . THR B 1 94 ? 38.105 105.742 54.309 1.00 29.72 82 THR B CA 1
ATOM 1682 C C . THR B 1 94 ? 37.122 106.844 53.944 1.00 30.57 82 THR B C 1
ATOM 1683 O O . THR B 1 94 ? 36.697 106.918 52.771 1.00 32.03 82 THR B O 1
ATOM 1687 N N . PRO B 1 95 ? 36.784 107.734 54.910 1.00 28.38 83 PRO B N 1
ATOM 1688 C CA . PRO B 1 95 ? 36.009 108.925 54.576 1.00 29.31 83 PRO B CA 1
ATOM 1689 C C . PRO B 1 95 ? 36.604 109.878 53.539 1.00 29.73 83 PRO B C 1
ATOM 1690 O O . PRO B 1 95 ? 35.902 110.753 53.073 1.00 29.65 83 PRO B O 1
ATOM 1702 N N . SER B 1 97 ? 37.421 109.453 50.463 1.00 37.34 85 SER B N 1
ATOM 1703 C CA . SER B 1 97 ? 36.883 109.275 49.130 1.00 39.76 85 SER B CA 1
ATOM 1704 C C . SER B 1 97 ? 35.935 108.082 49.070 1.00 40.67 85 SER B C 1
ATOM 1705 O O . SER B 1 97 ? 36.139 107.089 49.774 1.00 38.95 85 SER B O 1
ATOM 1708 N N . ASP B 1 98 ? 34.893 108.214 48.247 1.00 41.34 86 ASP B N 1
ATOM 1709 C CA . ASP B 1 98 ? 33.946 107.124 47.976 1.00 42.56 86 ASP B CA 1
ATOM 1710 C C . ASP B 1 98 ? 34.296 106.362 46.683 1.00 42.25 86 ASP B C 1
ATOM 1711 O O . ASP B 1 98 ? 33.647 105.363 46.360 1.00 39.61 86 ASP B O 1
ATOM 1713 N N . ASP B 1 99 ? 35.316 106.820 45.952 1.00 42.40 87 ASP B N 1
ATOM 1714 C CA . ASP B 1 99 ? 35.697 106.171 44.689 1.00 43.85 87 ASP B CA 1
ATOM 1715 C C . ASP B 1 99 ? 37.063 105.447 44.724 1.00 42.16 87 ASP B C 1
ATOM 1716 O O . ASP B 1 99 ? 37.377 104.672 43.826 1.00 43.16 87 ASP B O 1
ATOM 1721 N N . LYS B 1 100 ? 37.874 105.692 45.758 1.00 39.02 88 LYS B N 1
ATOM 1722 C CA . LYS B 1 100 ? 39.074 104.900 45.988 1.00 36.58 88 LYS B CA 1
ATOM 1723 C C . LYS B 1 100 ? 39.440 104.986 47.458 1.00 34.72 88 LYS B C 1
ATOM 1724 O O . LYS B 1 100 ? 38.868 105.802 48.188 1.00 34.49 88 LYS B O 1
ATOM 1728 N N . ILE B 1 101 ? 40.378 104.151 47.871 1.00 31.62 89 ILE B N 1
ATOM 1729 C CA . ILE B 1 101 ? 40.855 104.167 49.260 1.00 31.15 89 ILE B CA 1
ATOM 1730 C C . ILE B 1 101 ? 41.984 105.204 49.373 1.00 32.03 89 ILE B C 1
ATOM 1731 O O . ILE B 1 101 ? 43.110 104.996 48.896 1.00 30.15 89 ILE B O 1
ATOM 1736 N N . GLN B 1 102 ? 41.651 106.332 50.000 1.00 32.03 90 GLN B N 1
ATOM 1737 C CA . GLN B 1 102 ? 42.586 107.423 50.175 1.00 31.63 90 GLN B CA 1
ATOM 1738 C C . GLN B 1 102 ? 42.849 107.651 51.663 1.00 30.23 90 GLN B C 1
ATOM 1739 O O . GLN B 1 102 ? 41.938 108.005 52.406 1.00 30.71 90 GLN B O 1
ATOM 1745 N N . PRO B 1 103 ? 44.092 107.417 52.109 1.00 29.46 91 PRO B N 1
ATOM 1746 C CA . PRO B 1 103 ? 44.438 107.728 53.495 1.00 28.51 91 PRO B CA 1
ATOM 1747 C C . PRO B 1 103 ? 44.382 109.216 53.736 1.00 26.85 91 PRO B C 1
ATOM 1748 O O . PRO B 1 103 ? 44.369 110.016 52.779 1.00 27.38 91 PRO B O 1
ATOM 1752 N N . ALA B 1 104 ? 44.311 109.600 54.995 1.00 27.37 92 ALA B N 1
ATOM 1753 C CA . ALA B 1 104 ? 44.246 111.000 55.364 1.00 27.01 92 ALA B CA 1
ATOM 1754 C C . ALA B 1 104 ? 45.377 111.824 54.806 1.00 28.27 92 ALA B C 1
ATOM 1755 O O . ALA B 1 104 ? 45.177 112.957 54.366 1.00 28.48 92 ALA B O 1
ATOM 1757 N N . SER B 1 105 ? 46.581 111.282 54.880 1.00 29.55 93 SER B N 1
ATOM 1758 C CA . SER B 1 105 ? 47.762 111.871 54.274 1.00 30.58 93 SER B CA 1
ATOM 1759 C C . SER B 1 105 ? 48.663 110.688 53.961 1.00 30.52 93 SER B C 1
ATOM 1760 O O . SER B 1 105 ? 48.363 109.572 54.355 1.00 30.35 93 SER B O 1
ATOM 1763 N N . ALA B 1 106 ? 49.748 110.901 53.241 1.00 30.71 94 ALA B N 1
ATOM 1764 C CA . ALA B 1 106 ? 50.487 109.759 52.726 1.00 28.57 94 ALA B CA 1
ATOM 1765 C C . ALA B 1 106 ? 50.878 108.807 53.843 1.00 29.91 94 ALA B C 1
ATOM 1766 O O . ALA B 1 106 ? 51.181 109.200 54.962 1.00 31.10 94 ALA B O 1
ATOM 1768 N N . VAL B 1 107 ? 50.826 107.521 53.519 1.00 30.37 95 VAL B N 1
ATOM 1769 C CA . VAL B 1 107 ? 51.278 106.463 54.417 1.00 31.03 95 VAL B CA 1
ATOM 1770 C C . VAL B 1 107 ? 52.384 105.709 53.691 1.00 30.37 95 VAL B C 1
ATOM 1771 O O . VAL B 1 107 ? 52.438 105.664 52.437 1.00 29.55 95 VAL B O 1
ATOM 1775 N N . ASN B 1 108 ? 53.309 105.180 54.466 1.00 28.58 96 ASN B N 1
ATOM 1776 C CA . ASN B 1 108 ? 54.313 104.290 53.923 1.00 28.33 96 ASN B CA 1
ATOM 1777 C C . ASN B 1 108 ? 53.711 102.908 53.767 1.00 28.03 96 ASN B C 1
ATOM 1778 O O . ASN B 1 108 ? 53.427 102.269 54.760 1.00 27.52 96 ASN B O 1
ATOM 1783 N N . VAL B 1 109 ? 53.481 102.451 52.535 1.00 29.18 97 VAL B N 1
ATOM 1784 C CA . VAL B 1 109 ? 52.933 101.099 52.324 1.00 28.82 97 VAL B CA 1
ATOM 1785 C C . VAL B 1 109 ? 54.052 100.066 52.486 1.00 28.19 97 VAL B C 1
ATOM 1786 O O . VAL B 1 109 ? 54.929 99.904 51.642 1.00 30.14 97 VAL B O 1
ATOM 1790 N N . ILE B 1 110 ? 54.012 99.393 53.635 1.00 29.35 98 ILE B N 1
ATOM 1791 C CA . ILE B 1 110 ? 55.082 98.526 54.092 1.00 29.00 98 ILE B CA 1
ATOM 1792 C C . ILE B 1 110 ? 54.727 97.022 54.053 1.00 30.71 98 ILE B C 1
ATOM 1793 O O . ILE B 1 110 ? 55.593 96.170 54.285 1.00 29.88 98 ILE B O 1
ATOM 1798 N N . GLY B 1 111 ? 53.481 96.692 53.753 1.00 29.70 99 GLY B N 1
ATOM 1799 C CA . GLY B 1 111 ? 53.101 95.298 53.760 1.00 28.46 99 GLY B CA 1
ATOM 1800 C C . GLY B 1 111 ? 51.674 95.094 53.382 1.00 27.82 99 GLY B C 1
ATOM 1801 O O . GLY B 1 111 ? 51.034 95.992 52.802 1.00 30.30 99 GLY B O 1
ATOM 1802 N N . LYS B 1 112 ? 51.209 93.884 53.664 1.00 27.67 100 LYS B N 1
ATOM 1803 C CA . LYS B 1 112 ? 49.929 93.376 53.216 1.00 27.53 100 LYS B CA 1
ATOM 1804 C C . LYS B 1 112 ? 49.278 92.504 54.291 1.00 28.53 100 LYS B C 1
ATOM 1805 O O . LYS B 1 112 ? 49.940 91.777 55.020 1.00 30.37 100 LYS B O 1
ATOM 1808 N N . ILE B 1 113 ? 47.962 92.590 54.355 1.00 27.26 101 ILE B N 1
ATOM 1809 C CA . ILE B 1 113 ? 47.145 91.685 55.162 1.00 29.91 101 ILE B CA 1
ATOM 1810 C C . ILE B 1 113 ? 46.983 90.381 54.402 1.00 30.32 101 ILE B C 1
ATOM 1811 O O . ILE B 1 113 ? 46.433 90.368 53.294 1.00 32.20 101 ILE B O 1
ATOM 1816 N N . VAL B 1 114 ? 47.500 89.311 54.996 1.00 29.52 102 VAL B N 1
ATOM 1817 C CA . VAL B 1 114 ? 47.619 88.006 54.323 1.00 30.43 102 VAL B CA 1
ATOM 1818 C C . VAL B 1 114 ? 46.719 86.909 54.907 1.00 33.24 102 VAL B C 1
ATOM 1819 O O . VAL B 1 114 ? 46.482 85.896 54.247 1.00 32.29 102 VAL B O 1
ATOM 1823 N N . GLU B 1 115 ? 46.244 87.090 56.145 1.00 35.45 103 GLU B N 1
ATOM 1824 C CA . GLU B 1 115 ? 45.190 86.249 56.721 1.00 37.39 103 GLU B CA 1
ATOM 1825 C C . GLU B 1 115 ? 44.284 87.137 57.557 1.00 35.51 103 GLU B C 1
ATOM 1826 O O . GLU B 1 115 ? 44.744 88.109 58.167 1.00 34.14 103 GLU B O 1
ATOM 1832 N N . GLY B 1 116 ? 43.012 86.781 57.598 1.00 32.68 104 GLY B N 1
ATOM 1833 C CA . GLY B 1 116 ? 42.071 87.382 58.510 1.00 32.42 104 GLY B CA 1
ATOM 1834 C C . GLY B 1 116 ? 41.436 88.686 58.034 1.00 34.05 104 GLY B C 1
ATOM 1835 O O . GLY B 1 116 ? 40.879 89.423 58.847 1.00 32.31 104 GLY B O 1
ATOM 1836 N N . LEU B 1 117 ? 41.513 88.991 56.730 1.00 34.29 105 LEU B N 1
ATOM 1837 C CA . LEU B 1 117 ? 40.949 90.217 56.201 1.00 35.52 105 LEU B CA 1
ATOM 1838 C C . LEU B 1 117 ? 39.458 90.345 56.550 1.00 40.24 105 LEU B C 1
ATOM 1839 O O . LEU B 1 117 ? 38.964 91.473 56.780 1.00 39.01 105 LEU B O 1
ATOM 1844 N N . GLU B 1 118 ? 38.736 89.202 56.574 1.00 40.63 106 GLU B N 1
ATOM 1845 C CA . GLU B 1 118 ? 37.280 89.196 56.872 1.00 38.42 106 GLU B CA 1
ATOM 1846 C C . GLU B 1 118 ? 36.956 89.454 58.356 1.00 38.17 106 GLU B C 1
ATOM 1847 O O . GLU B 1 118 ? 35.827 89.833 58.681 1.00 39.45 106 GLU B O 1
ATOM 1849 N N . ASP B 1 119 ? 37.925 89.224 59.239 1.00 33.91 107 ASP B N 1
ATOM 1850 C CA . ASP B 1 119 ? 37.782 89.567 60.667 1.00 37.05 107 ASP B CA 1
ATOM 1851 C C . ASP B 1 119 ? 37.748 91.092 60.887 1.00 35.63 107 ASP B C 1
ATOM 1852 O O . ASP B 1 119 ? 37.147 91.565 61.847 1.00 38.01 107 ASP B O 1
ATOM 1857 N N . LEU B 1 120 ? 38.426 91.845 60.024 1.00 33.84 108 LEU B N 1
ATOM 1858 C CA . LEU B 1 120 ? 38.711 93.250 60.324 1.00 31.93 108 LEU B CA 1
ATOM 1859 C C . LEU B 1 120 ? 37.461 94.125 60.428 1.00 32.94 108 LEU B C 1
ATOM 1860 O O . LEU B 1 120 ? 37.432 95.095 61.184 1.00 31.04 108 LEU B O 1
ATOM 1865 N N . LYS B 1 121 ? 36.420 93.759 59.701 1.00 33.04 109 LYS B N 1
ATOM 1866 C CA . LYS B 1 121 ? 35.160 94.472 59.747 1.00 34.81 109 LYS B CA 1
ATOM 1867 C C . LYS B 1 121 ? 34.440 94.325 61.105 1.00 34.39 109 LYS B C 1
ATOM 1868 O O . LYS B 1 121 ? 33.545 95.090 61.392 1.00 34.15 109 LYS B O 1
ATOM 1873 N N . LYS B 1 122 ? 34.833 93.351 61.926 1.00 34.29 110 LYS B N 1
ATOM 1874 C CA . LYS B 1 122 ? 34.232 93.146 63.225 1.00 35.45 110 LYS B CA 1
ATOM 1875 C C . LYS B 1 122 ? 34.961 93.937 64.299 1.00 32.55 110 LYS B C 1
ATOM 1876 O O . LYS B 1 122 ? 34.489 94.014 65.449 1.00 30.55 110 LYS B O 1
ATOM 1880 N N . ILE B 1 123 ? 36.125 94.521 63.974 1.00 30.80 111 ILE B N 1
ATOM 1881 C CA . ILE B 1 123 ? 36.899 95.174 64.992 1.00 26.43 111 ILE B CA 1
ATOM 1882 C C . ILE B 1 123 ? 36.324 96.563 65.309 1.00 30.14 111 ILE B C 1
ATOM 1883 O O . ILE B 1 123 ? 36.135 97.380 64.408 1.00 32.92 111 ILE B O 1
ATOM 1888 N N . LYS B 1 124 ? 36.087 96.807 66.608 1.00 32.29 112 LYS B N 1
ATOM 1889 C CA . LYS B 1 124 ? 35.505 98.039 67.121 1.00 32.58 112 LYS B CA 1
ATOM 1890 C C . LYS B 1 124 ? 36.567 99.012 67.640 1.00 34.16 112 LYS B C 1
ATOM 1891 O O . LYS B 1 124 ? 37.609 98.605 68.193 1.00 29.52 112 LYS B O 1
ATOM 1897 N N . ASP B 1 125 ? 36.297 100.317 67.483 1.00 29.16 113 ASP B N 1
ATOM 1898 C CA . ASP B 1 125 ? 37.086 101.315 68.155 1.00 28.74 113 ASP B CA 1
ATOM 1899 C C . ASP B 1 125 ? 37.236 100.997 69.608 1.00 29.46 113 ASP B C 1
ATOM 1900 O O . ASP B 1 125 ? 36.269 100.649 70.269 1.00 28.00 113 ASP B O 1
ATOM 1905 N N . GLY B 1 126 ? 38.441 101.182 70.118 1.00 28.92 114 GLY B N 1
ATOM 1906 C CA . GLY B 1 126 ? 38.717 100.987 71.544 1.00 29.54 114 GLY B CA 1
ATOM 1907 C C . GLY B 1 126 ? 39.252 99.614 71.933 1.00 32.16 114 GLY B C 1
ATOM 1908 O O . GLY B 1 126 ? 39.686 99.431 73.077 1.00 31.51 114 GLY B O 1
ATOM 1909 N N . GLU B 1 127 ? 39.256 98.646 71.008 1.00 32.04 115 GLU B N 1
ATOM 1910 C CA . GLU B 1 127 ? 39.688 97.295 71.385 1.00 30.06 115 GLU B CA 1
ATOM 1911 C C . GLU B 1 127 ? 41.189 97.321 71.553 1.00 30.03 115 GLU B C 1
ATOM 1912 O O . GLU B 1 127 ? 41.868 98.051 70.845 1.00 29.07 115 GLU B O 1
ATOM 1918 N N . LYS B 1 128 ? 41.688 96.521 72.471 1.00 28.17 116 LYS B N 1
ATOM 1919 C CA . LYS B 1 128 ? 43.131 96.290 72.632 1.00 30.05 116 LYS B CA 1
ATOM 1920 C C . LYS B 1 128 ? 43.583 95.398 71.505 1.00 27.52 116 LYS B C 1
ATOM 1921 O O . LYS B 1 128 ? 42.791 94.627 70.924 1.00 28.72 116 LYS B O 1
ATOM 1925 N N . VAL B 1 129 ? 44.844 95.589 71.116 1.00 25.57 117 VAL B N 1
ATOM 1926 C CA . VAL B 1 129 ? 45.473 94.757 70.155 1.00 23.96 117 VAL B CA 1
ATOM 1927 C C . VAL B 1 129 ? 46.829 94.298 70.700 1.00 22.85 117 VAL B C 1
ATOM 1928 O O . VAL B 1 129 ? 47.626 95.089 71.203 1.00 25.21 117 VAL B O 1
ATOM 1932 N N . ALA B 1 130 ? 47.092 93.016 70.530 1.00 26.96 118 ALA B N 1
ATOM 1933 C CA . ALA B 1 130 ? 48.390 92.447 70.856 1.00 24.91 118 ALA B CA 1
ATOM 1934 C C . ALA B 1 130 ? 49.109 92.198 69.529 1.00 26.01 118 ALA B C 1
ATOM 1935 O O . ALA B 1 130 ? 48.598 91.557 68.589 1.00 27.69 118 ALA B O 1
ATOM 1937 N N . VAL B 1 131 ? 50.341 92.723 69.465 1.00 27.27 119 VAL B N 1
ATOM 1938 C CA . VAL B 1 131 ? 51.146 92.683 68.270 1.00 25.55 119 VAL B CA 1
ATOM 1939 C C . VAL B 1 131 ? 52.261 91.678 68.532 1.00 25.71 119 VAL B C 1
ATOM 1940 O O . VAL B 1 131 ? 53.045 91.817 69.491 1.00 25.66 119 VAL B O 1
ATOM 1944 N N . ARG B 1 132 ? 52.250 90.606 67.740 1.00 25.99 120 ARG B N 1
ATOM 1945 C CA . ARG B 1 132 ? 53.096 89.465 67.954 1.00 25.51 120 ARG B CA 1
ATOM 1946 C C . ARG B 1 132 ? 53.721 89.033 66.660 1.00 28.54 120 ARG B C 1
ATOM 1947 O O . ARG B 1 132 ? 53.146 89.252 65.612 1.00 30.22 120 ARG B O 1
ATOM 1955 N N . PHE B 1 133 ? 54.835 88.305 66.731 1.00 30.20 121 PHE B N 1
ATOM 1956 C CA . PHE B 1 133 ? 55.293 87.559 65.531 1.00 28.83 121 PHE B CA 1
ATOM 1957 C C . PHE B 1 133 ? 54.304 86.424 65.307 1.00 27.88 121 PHE B C 1
ATOM 1958 O O . PHE B 1 133 ? 53.844 85.780 66.277 1.00 24.39 121 PHE B O 1
ATOM 1966 N N . ALA B 1 134 ? 53.933 86.185 64.052 1.00 28.72 122 ALA B N 1
ATOM 1967 C CA . ALA B 1 134 ? 53.047 85.092 63.754 1.00 26.61 122 ALA B CA 1
ATOM 1968 C C . ALA B 1 134 ? 53.668 83.741 64.128 1.00 27.86 122 ALA B C 1
ATOM 1969 O O . ALA B 1 134 ? 54.876 83.536 64.017 1.00 27.74 122 ALA B O 1
ATOM 1971 N N . SER B 1 135 ? 52.811 82.806 64.551 1.00 27.20 123 SER B N 1
ATOM 1972 C CA . SER B 1 135 ? 53.251 81.464 64.981 1.00 26.38 123 SER B CA 1
ATOM 1973 C C . SER B 1 135 ? 53.338 80.437 63.872 1.00 27.70 123 SER B C 1
ATOM 1974 O O . SER B 1 135 ? 53.840 79.312 64.077 1.00 26.42 123 SER B O 1
ATOM 1977 N N . SER B 1 136 ? 52.867 80.824 62.698 1.00 33.32 124 SER B N 1
ATOM 1978 C CA . SER B 1 136 ? 53.137 80.068 61.492 1.00 37.73 124 SER B CA 1
ATOM 1979 C C . SER B 1 136 ? 53.508 80.989 60.329 1.00 40.82 124 SER B C 1
ATOM 1980 O O . SER B 1 136 ? 53.627 82.243 60.424 1.00 36.63 124 SER B O 1
ATOM 1984 N N . HIS C 1 8 ? 29.332 135.911 86.588 1.00 42.08 -4 HIS C N 1
ATOM 1985 C CA . HIS C 1 8 ? 29.096 135.089 85.333 1.00 42.39 -4 HIS C CA 1
ATOM 1986 C C . HIS C 1 8 ? 30.382 134.744 84.568 1.00 44.58 -4 HIS C C 1
ATOM 1987 O O . HIS C 1 8 ? 30.429 134.831 83.332 1.00 44.56 -4 HIS C O 1
ATOM 1994 N N . HIS C 1 9 ? 31.410 134.300 85.291 1.00 46.68 -3 HIS C N 1
ATOM 1995 C CA . HIS C 1 9 ? 32.725 134.053 84.682 1.00 45.98 -3 HIS C CA 1
ATOM 1996 C C . HIS C 1 9 ? 33.286 132.629 84.881 1.00 45.41 -3 HIS C C 1
ATOM 1997 O O . HIS C 1 9 ? 32.800 131.860 85.731 1.00 42.56 -3 HIS C O 1
ATOM 2004 N N . HIS C 1 10 ? 34.302 132.321 84.068 1.00 41.20 -2 HIS C N 1
ATOM 2005 C CA . HIS C 1 10 ? 34.987 131.016 84.023 1.00 41.63 -2 HIS C CA 1
ATOM 2006 C C . HIS C 1 10 ? 36.477 131.287 83.889 1.00 38.03 -2 HIS C C 1
ATOM 2007 O O . HIS C 1 10 ? 36.824 132.406 83.552 1.00 32.74 -2 HIS C O 1
ATOM 2014 N N . HIS C 1 11 ? 37.332 130.267 84.087 1.00 34.98 -1 HIS C N 1
ATOM 2015 C CA . HIS C 1 11 ? 38.801 130.426 84.035 1.00 34.60 -1 HIS C CA 1
ATOM 2016 C C . HIS C 1 11 ? 39.385 129.925 82.740 1.00 29.72 -1 HIS C C 1
ATOM 2017 O O . HIS C 1 11 ? 39.031 128.840 82.259 1.00 27.78 -1 HIS C O 1
ATOM 2024 N N . HIS C 1 12 ? 40.282 130.727 82.174 1.00 26.81 0 HIS C N 1
ATOM 2025 C CA . HIS C 1 12 ? 40.965 130.389 80.926 1.00 25.98 0 HIS C CA 1
ATOM 2026 C C . HIS C 1 12 ? 42.478 130.525 81.179 1.00 26.77 0 HIS C C 1
ATOM 2027 O O . HIS C 1 12 ? 42.884 131.288 82.037 1.00 28.12 0 HIS C O 1
ATOM 2042 N N . ARG C 1 14 ? 46.171 131.142 79.075 1.00 30.44 2 ARG C N 1
ATOM 2043 C CA . ARG C 1 14 ? 46.780 131.529 77.808 1.00 29.05 2 ARG C CA 1
ATOM 2044 C C . ARG C 1 14 ? 48.082 130.739 77.661 1.00 29.79 2 ARG C C 1
ATOM 2045 O O . ARG C 1 14 ? 48.921 130.692 78.597 1.00 27.17 2 ARG C O 1
ATOM 2053 N N . VAL C 1 15 ? 48.241 130.124 76.497 1.00 27.09 3 VAL C N 1
ATOM 2054 C CA . VAL C 1 15 ? 49.343 129.256 76.213 1.00 24.74 3 VAL C CA 1
ATOM 2055 C C . VAL C 1 15 ? 49.973 129.729 74.921 1.00 27.34 3 VAL C C 1
ATOM 2056 O O . VAL C 1 15 ? 49.291 129.944 73.923 1.00 26.28 3 VAL C O 1
ATOM 2060 N N . GLU C 1 16 ? 51.293 129.886 74.933 1.00 26.27 4 GLU C N 1
ATOM 2061 C CA . GLU C 1 16 ? 52.036 130.202 73.743 1.00 28.43 4 GLU C CA 1
ATOM 2062 C C . GLU C 1 16 ? 52.577 128.924 73.102 1.00 28.81 4 GLU C C 1
ATOM 2063 O O . GLU C 1 16 ? 53.122 128.045 73.796 1.00 27.62 4 GLU C O 1
ATOM 2069 N N . LEU C 1 17 ? 52.389 128.837 71.783 1.00 25.43 5 LEU C N 1
ATOM 2070 C CA . LEU C 1 17 ? 52.967 127.796 70.955 1.00 26.11 5 LEU C CA 1
ATOM 2071 C C . LEU C 1 17 ? 53.995 128.387 70.066 1.00 26.51 5 LEU C C 1
ATOM 2072 O O . LEU C 1 17 ? 53.706 129.215 69.186 1.00 28.08 5 LEU C O 1
ATOM 2077 N N . LEU C 1 18 ? 55.232 127.984 70.303 1.00 25.86 6 LEU C N 1
ATOM 2078 C CA . LEU C 1 18 ? 56.330 128.528 69.563 1.00 23.08 6 LEU C CA 1
ATOM 2079 C C . LEU C 1 18 ? 56.813 127.494 68.576 1.00 25.89 6 LEU C C 1
ATOM 2080 O O . LEU C 1 18 ? 57.303 126.429 68.951 1.00 27.98 6 LEU C O 1
ATOM 2085 N N . PHE C 1 19 ? 56.688 127.819 67.304 1.00 27.50 7 PHE C N 1
ATOM 2086 C CA . PHE C 1 19 ? 57.122 126.918 66.233 1.00 27.65 7 PHE C CA 1
ATOM 2087 C C . PHE C 1 19 ? 58.447 127.440 65.703 1.00 28.93 7 PHE C C 1
ATOM 2088 O O . PHE C 1 19 ? 59.003 128.363 66.271 1.00 27.40 7 PHE C O 1
ATOM 2096 N N . GLU C 1 20 ? 58.949 126.829 64.634 1.00 30.17 8 GLU C N 1
ATOM 2097 C CA . GLU C 1 20 ? 60.166 127.282 63.972 1.00 32.58 8 GLU C CA 1
ATOM 2098 C C . GLU C 1 20 ? 59.883 128.481 63.035 1.00 33.71 8 GLU C C 1
ATOM 2099 O O . GLU C 1 20 ? 60.662 129.420 62.977 1.00 33.71 8 GLU C O 1
ATOM 2105 N N . SER C 1 21 ? 58.771 128.455 62.322 1.00 31.94 9 SER C N 1
ATOM 2106 C CA . SER C 1 21 ? 58.428 129.491 61.344 1.00 31.95 9 SER C CA 1
ATOM 2107 C C . SER C 1 21 ? 57.492 130.557 61.878 1.00 30.63 9 SER C C 1
ATOM 2108 O O . SER C 1 21 ? 57.162 131.488 61.176 1.00 33.91 9 SER C O 1
ATOM 2111 N N . GLY C 1 22 ? 57.002 130.408 63.097 1.00 27.78 10 GLY C N 1
ATOM 2112 C CA . GLY C 1 22 ? 56.027 131.363 63.603 1.00 24.44 10 GLY C CA 1
ATOM 2113 C C . GLY C 1 22 ? 55.632 130.970 65.007 1.00 25.57 10 GLY C C 1
ATOM 2114 O O . GLY C 1 22 ? 56.252 130.097 65.594 1.00 30.21 10 GLY C O 1
ATOM 2115 N N . LYS C 1 23 ? 54.598 131.627 65.535 1.00 24.41 11 LYS C N 1
ATOM 2116 C CA . LYS C 1 23 ? 54.110 131.361 66.860 1.00 29.14 11 LYS C CA 1
ATOM 2117 C C . LYS C 1 23 ? 52.678 131.861 66.939 1.00 29.17 11 LYS C C 1
ATOM 2118 O O . LYS C 1 23 ? 52.235 132.702 66.135 1.00 26.65 11 LYS C O 1
ATOM 2124 N N . CYS C 1 24 ? 51.950 131.360 67.914 1.00 29.45 12 CYS C N 1
ATOM 2125 C CA . CYS C 1 24 ? 50.601 131.817 68.146 1.00 28.23 12 CYS C CA 1
ATOM 2126 C C . CYS C 1 24 ? 50.329 131.724 69.647 1.00 30.20 12 CYS C C 1
ATOM 2127 O O . CYS C 1 24 ? 51.147 131.188 70.434 1.00 29.45 12 CYS C O 1
ATOM 2130 N N . VAL C 1 25 ? 49.185 132.282 70.039 1.00 30.26 13 VAL C N 1
ATOM 2131 C CA . VAL C 1 25 ? 48.735 132.205 71.423 1.00 28.27 13 VAL C CA 1
ATOM 2132 C C . VAL C 1 25 ? 47.360 131.600 71.362 1.00 30.38 13 VAL C C 1
ATOM 2133 O O . VAL C 1 25 ? 46.544 131.981 70.511 1.00 26.21 13 VAL C O 1
ATOM 2137 N N . ILE C 1 26 ? 47.096 130.662 72.267 1.00 28.11 14 ILE C N 1
ATOM 2138 C CA . ILE C 1 26 ? 45.761 130.043 72.340 1.00 28.51 14 ILE C CA 1
ATOM 2139 C C . ILE C 1 26 ? 45.225 130.289 73.740 1.00 28.52 14 ILE C C 1
ATOM 2140 O O . ILE C 1 26 ? 45.986 130.462 74.684 1.00 28.58 14 ILE C O 1
ATOM 2145 N N . ASP C 1 27 ? 43.919 130.344 73.857 1.00 28.64 15 ASP C N 1
ATOM 2146 C CA . ASP C 1 27 ? 43.282 130.484 75.132 1.00 30.67 15 ASP C CA 1
ATOM 2147 C C . ASP C 1 27 ? 42.491 129.213 75.430 1.00 31.65 15 ASP C C 1
ATOM 2148 O O . ASP C 1 27 ? 41.588 128.845 74.652 1.00 32.52 15 ASP C O 1
ATOM 2153 N N . LEU C 1 28 ? 42.789 128.566 76.559 1.00 30.99 16 LEU C N 1
ATOM 2154 C CA . LEU C 1 28 ? 42.207 127.270 76.845 1.00 29.68 16 LEU C CA 1
ATOM 2155 C C . LEU C 1 28 ? 41.257 127.350 78.022 1.00 30.29 16 LEU C C 1
ATOM 2156 O O . LEU C 1 28 ? 41.523 128.023 79.021 1.00 27.19 16 LEU C O 1
ATOM 2161 N N . ASN C 1 29 ? 40.090 126.708 77.895 1.00 32.03 17 ASN C N 1
ATOM 2162 C CA . ASN C 1 29 ? 39.105 126.748 78.980 1.00 29.04 17 ASN C CA 1
ATOM 2163 C C . ASN C 1 29 ? 39.453 125.704 80.022 1.00 29.04 17 ASN C C 1
ATOM 2164 O O . ASN C 1 29 ? 39.515 124.506 79.728 1.00 30.25 17 ASN C O 1
ATOM 2169 N N . GLU C 1 30 ? 39.680 126.157 81.256 1.00 29.23 18 GLU C N 1
ATOM 2170 C CA . GLU C 1 30 ? 40.140 125.258 82.327 1.00 30.98 18 GLU C CA 1
ATOM 2171 C C . GLU C 1 30 ? 39.073 124.323 82.888 1.00 32.72 18 GLU C C 1
ATOM 2172 O O . GLU C 1 30 ? 39.384 123.440 83.703 1.00 34.93 18 GLU C O 1
ATOM 2178 N N . GLU C 1 31 ? 37.822 124.518 82.463 1.00 33.35 19 GLU C N 1
ATOM 2179 C CA . GLU C 1 31 ? 36.741 123.619 82.833 1.00 34.54 19 GLU C CA 1
ATOM 2180 C C . GLU C 1 31 ? 36.995 122.215 82.279 1.00 35.86 19 GLU C C 1
ATOM 2181 O O . GLU C 1 31 ? 36.486 121.227 82.814 1.00 34.77 19 GLU C O 1
ATOM 2184 N N . TYR C 1 32 ? 37.762 122.111 81.191 1.00 31.95 20 TYR C N 1
ATOM 2185 C CA . TYR C 1 32 ? 37.920 120.818 80.532 1.00 33.59 20 TYR C CA 1
ATOM 2186 C C . TYR C 1 32 ? 39.040 120.073 81.222 1.00 32.19 20 TYR C C 1
ATOM 2187 O O . TYR C 1 32 ? 40.127 120.640 81.486 1.00 34.93 20 TYR C O 1
ATOM 2196 N N . GLU C 1 33 ? 38.790 118.805 81.535 1.00 31.99 21 GLU C N 1
ATOM 2197 C CA . GLU C 1 33 ? 39.791 117.929 82.189 1.00 30.21 21 GLU C CA 1
ATOM 2198 C C . GLU C 1 33 ? 41.109 117.868 81.437 1.00 30.06 21 GLU C C 1
ATOM 2199 O O . GLU C 1 33 ? 42.176 117.968 82.028 1.00 29.81 21 GLU C O 1
ATOM 2205 N N . VAL C 1 34 ? 41.054 117.678 80.122 1.00 30.30 22 VAL C N 1
ATOM 2206 C CA . VAL C 1 34 ? 42.315 117.640 79.343 1.00 30.50 22 VAL C CA 1
ATOM 2207 C C . VAL C 1 34 ? 43.158 118.923 79.504 1.00 27.98 22 VAL C C 1
ATOM 2208 O O . VAL C 1 34 ? 44.422 118.883 79.540 1.00 28.37 22 VAL C O 1
ATOM 2212 N N . VAL C 1 35 ? 42.484 120.063 79.640 1.00 28.63 23 VAL C N 1
ATOM 2213 C CA . VAL C 1 35 ? 43.149 121.351 79.883 1.00 28.73 23 VAL C CA 1
ATOM 2214 C C . VAL C 1 35 ? 43.839 121.382 81.246 1.00 30.67 23 VAL C C 1
ATOM 2215 O O . VAL C 1 35 ? 44.999 121.825 81.343 1.00 32.29 23 VAL C O 1
ATOM 2219 N N . LYS C 1 36 ? 43.152 120.864 82.253 1.00 29.60 24 LYS C N 1
ATOM 2220 C CA . LYS C 1 36 ? 43.730 120.700 83.605 1.00 34.26 24 LYS C CA 1
ATOM 2221 C C . LYS C 1 36 ? 44.997 119.845 83.567 1.00 29.81 24 LYS C C 1
ATOM 2222 O O . LYS C 1 36 ? 46.025 120.214 84.120 1.00 29.64 24 LYS C O 1
ATOM 2228 N N . LEU C 1 37 ? 44.929 118.720 82.863 1.00 30.00 25 LEU C N 1
ATOM 2229 C CA . LEU C 1 37 ? 46.043 117.781 82.772 1.00 30.34 25 LEU C CA 1
ATOM 2230 C C . LEU C 1 37 ? 47.178 118.337 81.926 1.00 30.92 25 LEU C C 1
ATOM 2231 O O . LEU C 1 37 ? 48.361 118.185 82.266 1.00 29.65 25 LEU C O 1
ATOM 2236 N N . LEU C 1 38 ? 46.837 118.965 80.805 1.00 29.59 26 LEU C N 1
ATOM 2237 C CA . LEU C 1 38 ? 47.831 119.691 80.005 1.00 32.57 26 LEU C CA 1
ATOM 2238 C C . LEU C 1 38 ? 48.589 120.738 80.808 1.00 30.42 26 LEU C C 1
ATOM 2239 O O . LEU C 1 38 ? 49.824 120.868 80.716 1.00 30.67 26 LEU C O 1
ATOM 2244 N N . LYS C 1 39 ? 47.861 121.503 81.613 1.00 33.79 27 LYS C N 1
ATOM 2245 C CA . LYS C 1 39 ? 48.501 122.523 82.449 1.00 32.02 27 LYS C CA 1
ATOM 2246 C C . LYS C 1 39 ? 49.640 121.942 83.273 1.00 33.98 27 LYS C C 1
ATOM 2247 O O . LYS C 1 39 ? 50.674 122.558 83.387 1.00 31.54 27 LYS C O 1
ATOM 2253 N N . GLU C 1 40 ? 49.455 120.739 83.825 1.00 34.36 28 GLU C N 1
ATOM 2254 C CA . GLU C 1 40 ? 50.481 120.091 84.644 1.00 33.83 28 GLU C CA 1
ATOM 2255 C C . GLU C 1 40 ? 51.698 119.606 83.858 1.00 32.53 28 GLU C C 1
ATOM 2256 O O . GLU C 1 40 ? 52.702 119.274 84.462 1.00 28.15 28 GLU C O 1
ATOM 2259 N N . LYS C 1 41 ? 51.598 119.513 82.533 1.00 29.59 29 LYS C N 1
ATOM 2260 C CA . LYS C 1 41 ? 52.700 119.043 81.687 1.00 27.31 29 LYS C CA 1
ATOM 2261 C C . LYS C 1 41 ? 53.535 120.174 81.088 1.00 29.07 29 LYS C C 1
ATOM 2262 O O . LYS C 1 41 ? 54.649 119.939 80.613 1.00 28.32 29 LYS C O 1
ATOM 2268 N N . ILE C 1 42 ? 53.019 121.401 81.133 1.00 26.27 30 ILE C N 1
ATOM 2269 C CA . ILE C 1 42 ? 53.789 122.571 80.685 1.00 29.09 30 ILE C CA 1
ATOM 2270 C C . ILE C 1 42 ? 54.934 122.895 81.616 1.00 28.70 30 ILE C C 1
ATOM 2271 O O . ILE C 1 42 ? 54.752 122.955 82.841 1.00 27.04 30 ILE C O 1
ATOM 2276 N N . PRO C 1 43 ? 56.137 123.177 81.047 1.00 25.60 31 PRO C N 1
ATOM 2277 C CA . PRO C 1 43 ? 56.529 123.220 79.637 1.00 27.02 31 PRO C CA 1
ATOM 2278 C C . PRO C 1 43 ? 56.796 121.861 78.974 1.00 27.52 31 PRO C C 1
ATOM 2279 O O . PRO C 1 43 ? 57.397 121.015 79.590 1.00 25.97 31 PRO C O 1
ATOM 2283 N N . PHE C 1 44 ? 56.364 121.664 77.737 1.00 28.56 32 PHE C N 1
ATOM 2284 C CA . PHE C 1 44 ? 56.728 120.478 76.981 1.00 26.43 32 PHE C CA 1
ATOM 2285 C C . PHE C 1 44 ? 56.857 120.850 75.512 1.00 27.06 32 PHE C C 1
ATOM 2286 O O . PHE C 1 44 ? 56.499 121.961 75.111 1.00 24.27 32 PHE C O 1
ATOM 2294 N N . GLU C 1 45 ? 57.416 119.917 74.741 1.00 22.73 33 GLU C N 1
ATOM 2295 C CA . GLU C 1 45 ? 57.670 120.085 73.307 1.00 25.75 33 GLU C CA 1
ATOM 2296 C C . GLU C 1 45 ? 57.035 118.915 72.553 1.00 25.99 33 GLU C C 1
ATOM 2297 O O . GLU C 1 45 ? 56.761 117.854 73.115 1.00 25.32 33 GLU C O 1
ATOM 2303 N N . SER C 1 46 ? 56.806 119.136 71.285 1.00 25.36 34 SER C N 1
ATOM 2304 C CA . SER C 1 46 ? 56.274 118.125 70.392 1.00 24.76 34 SER C CA 1
ATOM 2305 C C . SER C 1 46 ? 56.727 118.426 68.960 1.00 25.21 34 SER C C 1
ATOM 2306 O O . SER C 1 46 ? 57.614 119.259 68.768 1.00 25.95 34 SER C O 1
ATOM 2309 N N . VAL C 1 47 ? 56.186 117.693 67.995 1.00 25.75 35 VAL C N 1
ATOM 2310 C CA . VAL C 1 47 ? 56.482 117.864 66.568 1.00 27.34 35 VAL C CA 1
ATOM 2311 C C . VAL C 1 47 ? 55.165 118.028 65.826 1.00 28.72 35 VAL C C 1
ATOM 2312 O O . VAL C 1 47 ? 54.172 117.342 66.094 1.00 31.40 35 VAL C O 1
ATOM 2316 N N . VAL C 1 48 ? 55.175 118.951 64.887 1.00 27.08 36 VAL C N 1
ATOM 2317 C CA . VAL C 1 48 ? 53.991 119.386 64.164 1.00 30.44 36 VAL C CA 1
ATOM 2318 C C . VAL C 1 48 ? 53.719 118.560 62.901 1.00 29.02 36 VAL C C 1
ATOM 2319 O O . VAL C 1 48 ? 54.652 118.131 62.222 1.00 27.44 36 VAL C O 1
ATOM 2323 N N . ASN C 1 49 ? 52.439 118.311 62.648 1.00 25.32 37 ASN C N 1
ATOM 2324 C CA . ASN C 1 49 ? 51.948 117.820 61.358 1.00 26.79 37 ASN C CA 1
ATOM 2325 C C . ASN C 1 49 ? 50.819 118.705 60.884 1.00 29.31 37 ASN C C 1
ATOM 2326 O O . ASN C 1 49 ? 50.212 119.407 61.700 1.00 30.87 37 ASN C O 1
ATOM 2331 N N . THR C 1 50 ? 50.528 118.668 59.574 1.00 25.64 38 THR C N 1
ATOM 2332 C CA . THR C 1 50 ? 49.394 119.395 59.036 1.00 28.53 38 THR C CA 1
ATOM 2333 C C . THR C 1 50 ? 48.441 118.488 58.251 1.00 29.38 38 THR C C 1
ATOM 2334 O O . THR C 1 50 ? 48.848 117.453 57.701 1.00 30.09 38 THR C O 1
ATOM 2338 N N . TRP C 1 51 ? 47.183 118.894 58.181 1.00 28.63 39 TRP C N 1
ATOM 2339 C CA . TRP C 1 51 ? 46.170 118.182 57.467 1.00 26.88 39 TRP C CA 1
ATOM 2340 C C . TRP C 1 51 ? 45.261 119.234 56.874 1.00 28.80 39 TRP C C 1
ATOM 2341 O O . TRP C 1 51 ? 44.354 119.740 57.540 1.00 23.27 39 TRP C O 1
ATOM 2352 N N . GLY C 1 52 ? 45.564 119.669 55.651 1.00 29.77 40 GLY C N 1
ATOM 2353 C CA . GLY C 1 52 ? 45.017 120.951 55.174 1.00 30.75 40 GLY C CA 1
ATOM 2354 C C . GLY C 1 52 ? 45.409 122.088 56.126 1.00 29.83 40 GLY C C 1
ATOM 2355 O O . GLY C 1 52 ? 46.557 122.152 56.593 1.00 32.81 40 GLY C O 1
ATOM 2356 N N . GLU C 1 53 ? 44.442 122.941 56.474 1.00 30.71 41 GLU C N 1
ATOM 2357 C CA . GLU C 1 53 ? 44.672 124.075 57.363 1.00 28.93 41 GLU C CA 1
ATOM 2358 C C . GLU C 1 53 ? 44.329 123.748 58.820 1.00 27.75 41 GLU C C 1
ATOM 2359 O O . GLU C 1 53 ? 43.616 124.476 59.501 1.00 27.07 41 GLU C O 1
ATOM 2365 N N . GLU C 1 54 ? 44.898 122.634 59.268 1.00 26.86 42 GLU C N 1
ATOM 2366 C CA . GLU C 1 54 ? 44.842 122.191 60.635 1.00 27.24 42 GLU C CA 1
ATOM 2367 C C . GLU C 1 54 ? 46.280 121.811 60.953 1.00 29.55 42 GLU C C 1
ATOM 2368 O O . GLU C 1 54 ? 46.932 121.093 60.175 1.00 28.30 42 GLU C O 1
ATOM 2374 N N . ILE C 1 55 ? 46.782 122.295 62.087 1.00 27.34 43 ILE C N 1
ATOM 2375 C CA . ILE C 1 55 ? 48.098 121.882 62.598 1.00 25.25 43 ILE C CA 1
ATOM 2376 C C . ILE C 1 55 ? 47.795 120.999 63.788 1.00 26.49 43 ILE C C 1
ATOM 2377 O O . ILE C 1 55 ? 46.953 121.349 64.604 1.00 26.03 43 ILE C O 1
ATOM 2382 N N . TYR C 1 56 ? 48.486 119.887 63.931 1.00 27.07 44 TYR C N 1
ATOM 2383 C CA . TYR C 1 56 ? 48.237 119.021 65.100 1.00 27.76 44 TYR C CA 1
ATOM 2384 C C . TYR C 1 56 ? 49.517 118.387 65.586 1.00 25.01 44 TYR C C 1
ATOM 2385 O O . TYR C 1 56 ? 50.454 118.204 64.815 1.00 28.47 44 TYR C O 1
ATOM 2394 N N . PHE C 1 57 ? 49.543 118.079 66.884 1.00 26.93 45 PHE C N 1
ATOM 2395 C CA . PHE C 1 57 ? 50.713 117.502 67.515 1.00 26.36 45 PHE C CA 1
ATOM 2396 C C . PHE C 1 57 ? 50.321 116.701 68.754 1.00 27.28 45 PHE C C 1
ATOM 2397 O O . PHE C 1 57 ? 49.363 117.027 69.442 1.00 26.20 45 PHE C O 1
ATOM 2405 N N . SER C 1 58 ? 51.094 115.657 69.024 1.00 25.76 46 SER C N 1
ATOM 2406 C CA . SER C 1 58 ? 50.863 114.824 70.188 1.00 26.81 46 SER C CA 1
ATOM 2407 C C . SER C 1 58 ? 51.287 115.514 71.455 1.00 26.70 46 SER C C 1
ATOM 2408 O O . SER C 1 58 ? 52.130 116.419 71.454 1.00 25.58 46 SER C O 1
ATOM 2411 N N . THR C 1 59 ? 50.641 115.113 72.538 1.00 27.94 47 THR C N 1
ATOM 2412 C CA . THR C 1 59 ? 50.863 115.669 73.842 1.00 26.01 47 THR C CA 1
ATOM 2413 C C . THR C 1 59 ? 50.997 114.518 74.814 1.00 28.46 47 THR C C 1
ATOM 2414 O O . THR C 1 59 ? 50.580 113.371 74.530 1.00 28.04 47 THR C O 1
ATOM 2418 N N . PRO C 1 60 ? 51.578 114.800 75.972 1.00 30.86 48 PRO C N 1
ATOM 2419 C CA . PRO C 1 60 ? 51.704 113.741 76.968 1.00 34.23 48 PRO C CA 1
ATOM 2420 C C . PRO C 1 60 ? 50.467 113.509 77.798 1.00 35.84 48 PRO C C 1
ATOM 2421 O O . PRO C 1 60 ? 50.595 113.097 78.932 1.00 40.83 48 PRO C O 1
ATOM 2425 N N . VAL C 1 61 ? 49.283 113.771 77.266 1.00 32.72 49 VAL C N 1
ATOM 2426 C CA . VAL C 1 61 ? 48.040 113.638 78.026 1.00 34.74 49 VAL C CA 1
ATOM 2427 C C . VAL C 1 61 ? 47.084 112.745 77.239 1.00 32.87 49 VAL C C 1
ATOM 2428 O O . VAL C 1 61 ? 46.892 112.928 76.024 1.00 30.88 49 VAL C O 1
ATOM 2432 N N . ASN C 1 62 ? 46.497 111.785 77.947 1.00 33.54 50 ASN C N 1
ATOM 2433 C CA . ASN C 1 62 ? 45.615 110.796 77.326 1.00 36.15 50 ASN C CA 1
ATOM 2434 C C . ASN C 1 62 ? 44.246 110.744 77.983 1.00 37.78 50 ASN C C 1
ATOM 2435 O O . ASN C 1 62 ? 44.076 110.077 78.977 1.00 4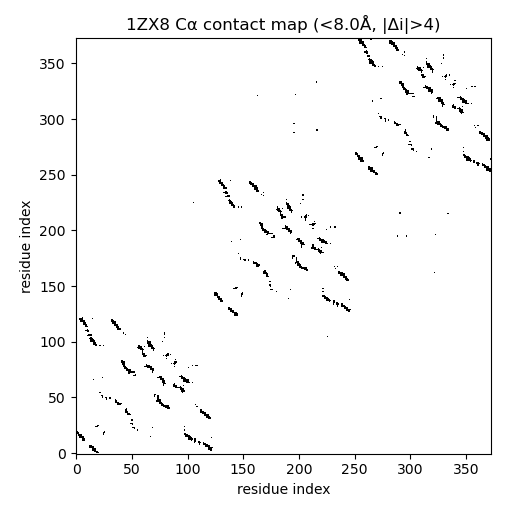0.08 50 ASN C O 1
ATOM 2440 N N . VAL C 1 63 ? 43.288 111.450 77.402 1.00 37.10 51 VAL C N 1
ATOM 2441 C CA . VAL C 1 63 ? 41.926 111.611 77.938 1.00 37.78 51 VAL C CA 1
ATOM 2442 C C . VAL C 1 63 ? 41.001 111.212 76.815 1.00 37.99 51 VAL C C 1
ATOM 2443 O O . VAL C 1 63 ? 40.953 111.869 75.783 1.00 41.01 51 VAL C O 1
ATOM 2447 N N . GLN C 1 64 ? 40.229 110.164 77.005 1.00 33.40 52 GLN C N 1
ATOM 2448 C CA . GLN C 1 64 ? 39.317 109.735 75.962 1.00 34.65 52 GLN C CA 1
ATOM 2449 C C . GLN C 1 64 ? 37.966 110.471 76.008 1.00 35.78 52 GLN C C 1
ATOM 2450 O O . GLN C 1 64 ? 37.383 110.689 74.975 1.00 36.50 52 GLN C O 1
ATOM 2456 N N . LYS C 1 65 ? 37.510 110.859 77.197 1.00 35.73 53 LYS C N 1
ATOM 2457 C CA . LYS C 1 65 ? 36.235 111.557 77.384 1.00 36.51 53 LYS C CA 1
ATOM 2458 C C . LYS C 1 65 ? 36.281 113.005 76.942 1.00 33.54 53 LYS C C 1
ATOM 2459 O O . LYS C 1 65 ? 37.231 113.725 77.208 1.00 35.70 53 LYS C O 1
ATOM 2469 N N . GLU C 1 67 ? 34.111 116.547 76.954 1.00 30.19 55 GLU C N 1
ATOM 2470 C CA . GLU C 1 67 ? 32.981 117.331 77.433 1.00 31.57 55 GLU C CA 1
ATOM 2471 C C . GLU C 1 67 ? 32.296 118.130 76.331 1.00 32.32 55 GLU C C 1
ATOM 2472 O O . GLU C 1 67 ? 31.079 118.346 76.410 1.00 30.99 55 GLU C O 1
ATOM 2478 N N . ASN C 1 68 ? 33.057 118.577 75.329 1.00 29.30 56 ASN C N 1
ATOM 2479 C CA . ASN C 1 68 ? 32.548 119.386 74.213 1.00 31.54 56 ASN C CA 1
ATOM 2480 C C . ASN C 1 68 ? 32.930 118.808 72.834 1.00 30.04 56 ASN C C 1
ATOM 2481 O O . ASN C 1 68 ? 33.666 119.450 72.079 1.00 32.68 56 ASN C O 1
ATOM 2486 N N . PRO C 1 69 ? 32.475 117.581 72.520 1.00 33.35 57 PRO C N 1
ATOM 2487 C CA . PRO C 1 69 ? 32.857 116.949 71.251 1.00 31.79 57 PRO C CA 1
ATOM 2488 C C . PRO C 1 69 ? 32.163 117.629 70.077 1.00 30.89 57 PRO C C 1
ATOM 2489 O O . PRO C 1 69 ? 30.994 117.969 70.180 1.00 28.86 57 PRO C O 1
ATOM 2493 N N . ARG C 1 70 ? 32.908 117.867 69.002 1.00 32.45 58 ARG C N 1
ATOM 2494 C CA . ARG C 1 70 ? 32.392 118.533 67.818 1.00 31.18 58 ARG C CA 1
ATOM 2495 C C . ARG C 1 70 ? 32.860 117.817 66.575 1.00 30.18 58 ARG C C 1
ATOM 2496 O O . ARG C 1 70 ? 34.028 117.505 66.452 1.00 28.94 58 ARG C O 1
ATOM 2504 N N . GLU C 1 71 ? 31.940 117.598 65.643 1.00 28.26 59 GLU C N 1
ATOM 2505 C CA . GLU C 1 71 ? 32.242 116.977 64.368 1.00 30.46 59 GLU C CA 1
ATOM 2506 C C . GLU C 1 71 ? 32.364 118.007 63.252 1.00 30.96 59 GLU C C 1
ATOM 2507 O O . GLU C 1 71 ? 32.810 117.688 62.158 1.00 32.14 59 GLU C O 1
ATOM 2513 N N . VAL C 1 72 ? 31.969 119.249 63.549 1.00 32.14 60 VAL C N 1
ATOM 2514 C CA . VAL C 1 72 ? 32.272 120.413 62.736 1.00 32.89 60 VAL C CA 1
ATOM 2515 C C . VAL C 1 72 ? 32.831 121.461 63.694 1.00 29.55 60 VAL C C 1
ATOM 2516 O O . VAL C 1 72 ? 32.418 121.556 64.842 1.00 31.97 60 VAL C O 1
ATOM 2520 N N . VAL C 1 73 ? 33.763 122.267 63.227 1.00 30.08 61 VAL C N 1
ATOM 2521 C CA . VAL C 1 73 ? 34.382 123.271 64.071 1.00 27.53 61 VAL C CA 1
ATOM 2522 C C . VAL C 1 73 ? 34.425 124.624 63.333 1.00 28.48 61 VAL C C 1
ATOM 2523 O O . VAL C 1 73 ? 34.062 124.699 62.166 1.00 25.95 61 VAL C O 1
ATOM 2527 N N . GLU C 1 74 ? 34.853 125.680 64.027 1.00 26.72 62 GLU C N 1
ATOM 2528 C CA . GLU C 1 74 ? 34.935 127.021 63.474 1.00 27.21 62 GLU C CA 1
ATOM 2529 C C . GLU C 1 74 ? 36.361 127.493 63.370 1.00 29.05 62 GLU C C 1
ATOM 2530 O O . GLU C 1 74 ? 37.212 127.058 64.157 1.00 27.98 62 GLU C O 1
ATOM 2536 N N . ILE C 1 75 ? 36.643 128.377 62.398 1.00 26.86 63 ILE C N 1
ATOM 2537 C CA . ILE C 1 75 ? 37.964 128.987 62.293 1.00 30.58 63 ILE C CA 1
ATOM 2538 C C . ILE C 1 75 ? 38.415 129.449 63.682 1.00 27.64 63 ILE C C 1
ATOM 2539 O O . ILE C 1 75 ? 37.646 130.071 64.427 1.00 29.52 63 ILE C O 1
ATOM 2544 N N . GLY C 1 76 ? 39.643 129.081 64.051 1.00 28.57 64 GLY C N 1
ATOM 2545 C CA . GLY C 1 76 ? 40.231 129.488 65.309 1.00 28.66 64 GLY C CA 1
ATOM 2546 C C . GLY C 1 76 ? 40.008 128.516 66.453 1.00 27.50 64 GLY C C 1
ATOM 2547 O O . GLY C 1 76 ? 40.597 128.662 67.498 1.00 28.98 64 GLY C O 1
ATOM 2548 N N . ASP C 1 77 ? 39.165 127.520 66.267 1.00 28.78 65 ASP C N 1
ATOM 2549 C CA . ASP C 1 77 ? 38.974 126.514 67.313 1.00 25.44 65 ASP C CA 1
ATOM 2550 C C . ASP C 1 77 ? 40.252 125.686 67.583 1.00 27.89 65 ASP C C 1
ATOM 2551 O O . ASP C 1 77 ? 41.073 125.381 66.672 1.00 27.82 65 ASP C O 1
ATOM 2556 N N . VAL C 1 78 ? 40.430 125.386 68.867 1.00 28.26 66 VAL C N 1
ATOM 2557 C CA . VAL C 1 78 ? 41.477 124.479 69.358 1.00 29.45 66 VAL C CA 1
ATOM 2558 C C . VAL C 1 78 ? 40.788 123.212 69.837 1.00 28.11 66 VAL C C 1
ATOM 2559 O O . VAL C 1 78 ? 39.876 123.266 70.653 1.00 26.96 66 VAL C O 1
ATOM 2563 N N . GLY C 1 79 ? 41.173 122.070 69.281 1.00 27.01 67 GLY C N 1
ATOM 2564 C CA . GLY C 1 79 ? 40.572 120.802 69.679 1.00 27.98 67 GLY C CA 1
ATOM 2565 C C . GLY C 1 79 ? 41.580 119.830 70.246 1.00 27.10 67 GLY C C 1
ATOM 2566 O O . GLY C 1 79 ? 42.764 119.936 69.974 1.00 25.82 67 GLY C O 1
ATOM 2567 N N . TYR C 1 80 ? 41.102 118.895 71.043 1.00 27.64 68 TYR C N 1
ATOM 2568 C CA . TYR C 1 80 ? 41.886 117.741 71.449 1.00 25.17 68 TYR C CA 1
ATOM 2569 C C . TYR C 1 80 ? 41.261 116.533 70.779 1.00 24.48 68 TYR C C 1
ATOM 2570 O O . TYR C 1 80 ? 40.042 116.357 70.842 1.00 23.63 68 TYR C O 1
ATOM 2579 N N . TRP C 1 81 ? 42.102 115.721 70.148 1.00 22.52 69 TRP C N 1
ATOM 2580 C CA . TRP C 1 81 ? 41.735 114.553 69.340 1.00 24.17 69 TRP C CA 1
ATOM 2581 C C . TRP C 1 81 ? 42.278 113.303 69.999 1.00 24.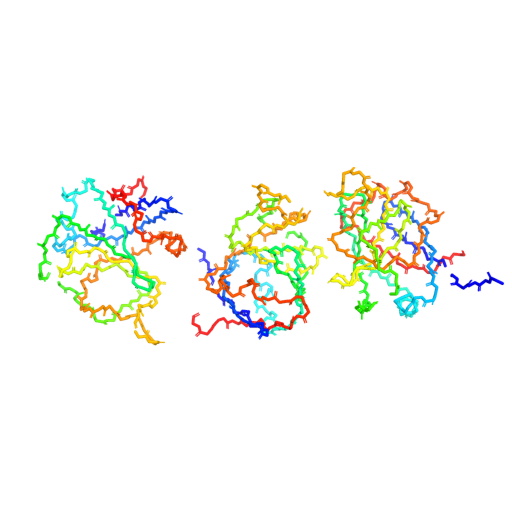29 69 TRP C C 1
ATOM 2582 O O . TRP C 1 81 ? 43.502 113.031 69.899 1.00 25.71 69 TRP C O 1
ATOM 2593 N N . PRO C 1 82 ? 41.408 112.570 70.714 1.00 25.24 70 PRO C N 1
ATOM 2594 C CA . PRO C 1 82 ? 41.899 111.464 71.556 1.00 26.22 70 PRO C CA 1
ATOM 2595 C C . PRO C 1 82 ? 42.757 110.388 70.862 1.00 25.14 70 PRO C C 1
ATOM 2596 O O . PRO C 1 82 ? 43.738 109.992 71.434 1.00 22.09 70 PRO C O 1
ATOM 2600 N N . PRO C 1 83 ? 42.418 109.949 69.630 1.00 21.87 71 PRO C N 1
ATOM 2601 C CA . PRO C 1 83 ? 43.226 108.901 68.970 1.00 24.66 71 PRO C CA 1
ATOM 2602 C C . PRO C 1 83 ? 44.716 109.231 68.799 1.00 28.37 71 PRO C C 1
ATOM 2603 O O . PRO C 1 83 ? 45.533 108.327 68.913 1.00 29.94 71 PRO C O 1
ATOM 2607 N N . GLY C 1 84 ? 45.073 110.508 68.632 1.00 30.67 72 GLY C N 1
ATOM 2608 C CA . GLY C 1 84 ? 46.472 110.930 68.536 1.00 26.11 72 GLY C CA 1
ATOM 2609 C C . GLY C 1 84 ? 46.987 111.680 69.738 1.00 27.79 72 GLY C C 1
ATOM 2610 O O . GLY C 1 84 ? 48.120 112.247 69.719 1.00 30.51 72 GLY C O 1
ATOM 2611 N N . LYS C 1 85 ? 46.169 111.697 70.786 1.00 27.71 73 LYS C N 1
ATOM 2612 C CA . LYS C 1 85 ? 46.438 112.467 71.985 1.00 30.21 73 LYS C CA 1
ATOM 2613 C C . LYS C 1 85 ? 46.839 113.873 71.587 1.00 28.67 73 LYS C C 1
ATOM 2614 O O . LYS C 1 85 ? 47.754 114.455 72.147 1.00 29.56 73 LYS C O 1
ATOM 2620 N N . ALA C 1 86 ? 46.126 114.420 70.595 1.00 24.30 74 ALA C N 1
ATOM 2621 C CA . ALA C 1 86 ? 46.628 115.530 69.827 1.00 26.80 74 ALA C CA 1
ATOM 2622 C C . ALA C 1 86 ? 45.930 116.831 70.140 1.00 27.59 74 ALA C C 1
ATOM 2623 O O . ALA C 1 86 ? 44.686 116.868 70.215 1.00 26.19 74 ALA C O 1
ATOM 2625 N N . LEU C 1 87 ? 46.730 117.892 70.313 1.00 25.13 75 LEU C N 1
ATOM 2626 C CA . LEU C 1 87 ? 46.199 119.259 70.220 1.00 27.77 75 LEU C CA 1
ATOM 2627 C C . LEU C 1 87 ? 46.096 119.649 68.756 1.00 26.52 75 LEU C C 1
ATOM 2628 O O . LEU C 1 87 ? 47.060 119.477 68.035 1.00 28.84 75 LEU C O 1
ATOM 2633 N N . CYS C 1 88 ? 44.950 120.196 68.346 1.00 24.74 76 CYS C N 1
ATOM 2634 C CA . CYS C 1 88 ? 44.665 120.510 66.942 1.00 24.49 76 CYS C CA 1
ATOM 2635 C C . CYS C 1 88 ? 44.291 121.969 66.805 1.00 25.01 76 CYS C C 1
ATOM 2636 O O . CYS C 1 88 ? 43.425 122.455 67.543 1.00 27.86 76 CYS C O 1
ATOM 2639 N N . LEU C 1 89 ? 44.857 122.649 65.809 1.00 26.73 77 LEU C N 1
ATOM 2640 C CA . LEU C 1 89 ? 44.593 124.065 65.596 1.00 27.60 77 LEU C CA 1
ATOM 2641 C C . LEU C 1 89 ? 43.921 124.208 64.277 1.00 28.83 77 LEU C C 1
ATOM 2642 O O . LEU C 1 89 ? 44.527 123.904 63.287 1.00 28.32 77 LEU C O 1
ATOM 2647 N N . PHE C 1 90 ? 42.683 124.703 64.277 1.00 28.29 78 PHE C N 1
ATOM 2648 C CA . PHE C 1 90 ? 41.927 124.855 63.037 1.00 28.82 78 PHE C CA 1
ATOM 2649 C C . PHE C 1 90 ? 41.931 126.305 62.532 1.00 30.65 78 PHE C C 1
ATOM 2650 O O . PHE C 1 90 ? 41.322 127.169 63.119 1.00 29.88 78 PHE C O 1
ATOM 2658 N N . PHE C 1 91 ? 42.629 126.560 61.429 1.00 29.20 79 PHE C N 1
ATOM 2659 C CA . PHE C 1 91 ? 42.692 127.900 60.848 1.00 28.05 79 PHE C CA 1
ATOM 2660 C C . PHE C 1 91 ? 42.206 127.960 59.419 1.00 28.31 79 PHE C C 1
ATOM 2661 O O . PHE C 1 91 ? 42.447 128.956 58.719 1.00 30.45 79 PHE C O 1
ATOM 2669 N N . GLY C 1 92 ? 41.512 126.903 58.983 1.00 29.32 80 GLY C N 1
ATOM 2670 C CA . GLY C 1 92 ? 40.873 126.821 57.664 1.00 28.52 80 GLY C CA 1
ATOM 2671 C C . GLY C 1 92 ? 40.391 125.401 57.461 1.00 30.47 80 GLY C C 1
ATOM 2672 O O . GLY C 1 92 ? 40.385 124.604 58.386 1.00 32.84 80 GLY C O 1
ATOM 2673 N N . LYS C 1 93 ? 40.031 125.061 56.231 1.00 32.69 81 LYS C N 1
ATOM 2674 C CA . LYS C 1 93 ? 39.472 123.763 55.926 1.00 31.19 81 LYS C CA 1
ATOM 2675 C C . LYS C 1 93 ? 40.512 122.631 55.990 1.00 30.52 81 LYS C C 1
ATOM 2676 O O . LYS C 1 93 ? 41.710 122.802 55.677 1.00 31.76 81 LYS C O 1
ATOM 2680 N N . THR C 1 94 ? 40.036 121.479 56.456 1.00 31.92 82 THR C N 1
ATOM 2681 C CA . THR C 1 94 ? 40.731 120.227 56.344 1.00 29.94 82 THR C CA 1
ATOM 2682 C C . THR C 1 94 ? 40.341 119.587 55.008 1.00 29.68 82 THR C C 1
ATOM 2683 O O . THR C 1 94 ? 39.335 119.974 54.427 1.00 30.05 82 THR C O 1
ATOM 2687 N N . PRO C 1 95 ? 41.107 118.579 54.561 1.00 31.60 83 PRO C N 1
ATOM 2688 C CA . PRO C 1 95 ? 40.778 117.795 53.392 1.00 33.72 83 PRO C CA 1
ATOM 2689 C C . PRO C 1 95 ? 39.417 117.119 53.464 1.00 34.91 83 PRO C C 1
ATOM 2690 O O . PRO C 1 95 ? 38.855 116.736 52.444 1.00 34.98 83 PRO C O 1
ATOM 2701 N N . SER C 1 97 ? 36.691 118.460 54.349 1.00 47.62 85 SER C N 1
ATOM 2702 C CA . SER C 1 97 ? 35.648 119.471 54.427 1.00 48.20 85 SER C CA 1
ATOM 2703 C C . SER C 1 97 ? 35.588 120.282 53.161 1.00 50.05 85 SER C C 1
ATOM 2704 O O . SER C 1 97 ? 36.612 120.722 52.649 1.00 53.08 85 SER C O 1
ATOM 2707 N N . ASP C 1 98 ? 34.385 120.505 52.670 1.00 48.53 86 ASP C N 1
ATOM 2708 C CA . ASP C 1 98 ? 34.210 121.313 51.469 1.00 49.42 86 ASP C CA 1
ATOM 2709 C C . ASP C 1 98 ? 33.611 122.662 51.847 1.00 48.17 86 ASP C C 1
ATOM 2710 O O . ASP C 1 98 ? 34.181 123.714 51.542 1.00 46.30 86 ASP C O 1
ATOM 2711 N N . ASP C 1 99 ? 32.459 122.600 52.518 1.00 47.83 87 ASP C N 1
ATOM 2712 C CA . ASP C 1 99 ? 31.687 123.768 52.883 1.00 47.16 87 ASP C CA 1
ATOM 2713 C C . ASP C 1 99 ? 31.735 124.083 54.375 1.00 46.13 87 ASP C C 1
ATOM 2714 O O . ASP C 1 99 ? 30.975 124.922 54.835 1.00 50.39 87 ASP C O 1
ATOM 2716 N N . LYS C 1 100 ? 32.618 123.431 55.126 1.00 44.16 88 LYS C N 1
ATOM 2717 C CA . LYS C 1 100 ? 32.712 123.631 56.584 1.00 42.82 88 LYS C CA 1
ATOM 2718 C C . LYS C 1 100 ? 34.046 123.076 57.074 1.00 40.10 88 LYS C C 1
ATOM 2719 O O . LYS C 1 100 ? 34.716 122.392 56.335 1.00 41.14 88 LYS C O 1
ATOM 2722 N N . ILE C 1 101 ? 34.462 123.379 58.293 1.00 36.72 89 ILE C N 1
ATOM 2723 C CA . ILE C 1 101 ? 35.699 122.800 58.785 1.00 32.59 89 ILE C CA 1
ATOM 2724 C C . ILE C 1 101 ? 35.317 121.526 59.495 1.00 31.27 89 ILE C C 1
ATOM 2725 O O . ILE C 1 101 ? 34.616 121.556 60.505 1.00 32.34 89 ILE C O 1
ATOM 2730 N N . GLN C 1 102 ? 35.786 120.400 58.972 1.00 31.80 90 GLN C N 1
ATOM 2731 C CA . GLN C 1 102 ? 35.398 119.095 59.480 1.00 30.32 90 GLN C CA 1
ATOM 2732 C C . GLN C 1 102 ? 36.622 118.310 59.930 1.00 31.87 90 GLN C C 1
ATOM 2733 O O . GLN C 1 102 ? 37.431 117.884 59.090 1.00 27.52 90 GLN C O 1
ATOM 2739 N N . PRO C 1 103 ? 36.749 118.089 61.253 1.00 26.19 91 PRO C N 1
ATOM 2740 C CA . PRO C 1 103 ? 37.810 117.228 61.732 1.00 28.55 91 PRO C CA 1
ATOM 2741 C C . PRO C 1 103 ? 37.593 115.756 61.279 1.00 26.20 91 PRO C C 1
ATOM 2742 O O . PRO C 1 103 ? 36.483 115.378 60.914 1.00 28.27 91 PRO C O 1
ATOM 2746 N N . ALA C 1 104 ? 38.666 114.963 61.309 1.00 26.57 92 ALA C N 1
ATOM 2747 C CA . ALA C 1 104 ? 38.622 113.583 60.869 1.00 26.46 92 ALA C CA 1
ATOM 2748 C C . ALA C 1 104 ? 37.610 112.743 61.635 1.00 27.80 92 ALA C C 1
ATOM 2749 O O . ALA C 1 104 ? 36.886 111.918 61.039 1.00 24.54 92 ALA C O 1
ATOM 2751 N N . SER C 1 105 ? 37.596 112.924 62.959 1.00 29.73 93 SER C N 1
ATOM 2752 C CA . SER C 1 105 ? 36.511 112.485 63.827 1.00 30.19 93 SER C CA 1
ATOM 2753 C C . SER C 1 105 ? 36.327 113.548 64.943 1.00 31.05 93 SER C C 1
ATOM 2754 O O . 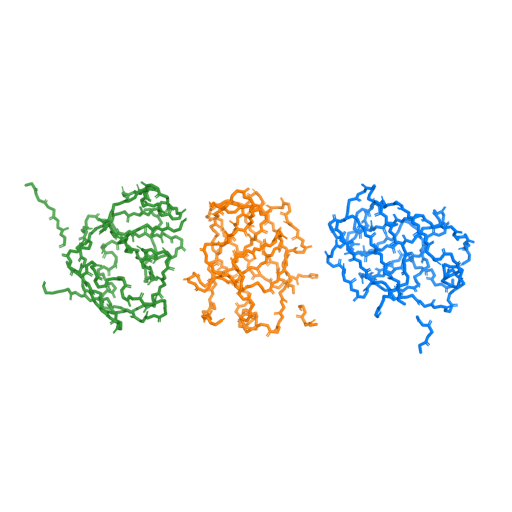SER C 1 105 ? 37.118 114.496 65.038 1.00 30.10 93 SER C O 1
ATOM 2757 N N . ALA C 1 106 ? 35.331 113.372 65.797 1.00 29.35 94 ALA C N 1
ATOM 2758 C CA . ALA C 1 106 ? 35.025 114.377 66.813 1.00 31.37 94 ALA C CA 1
ATOM 2759 C C . ALA C 1 106 ? 36.300 114.786 67.569 1.00 31.16 94 ALA C C 1
ATOM 2760 O O . ALA C 1 106 ? 37.152 113.938 67.915 1.00 29.15 94 ALA C O 1
ATOM 2762 N N . VAL C 1 107 ? 36.430 116.088 67.814 1.00 29.02 95 VAL C N 1
ATOM 2763 C CA . VAL C 1 107 ? 37.455 116.615 68.735 1.00 27.40 95 VAL C CA 1
ATOM 2764 C C . VAL C 1 107 ? 36.764 117.352 69.878 1.00 27.92 95 VAL C C 1
ATOM 2765 O O . VAL C 1 107 ? 35.679 117.877 69.705 1.00 31.83 95 VAL C O 1
ATOM 2769 N N . ASN C 1 108 ? 37.416 117.413 71.028 1.00 26.54 96 ASN C N 1
ATOM 2770 C CA . ASN C 1 108 ? 36.929 118.197 72.152 1.00 24.43 96 ASN C CA 1
ATOM 2771 C C . ASN C 1 108 ? 37.391 119.639 71.922 1.00 26.36 96 ASN C C 1
ATOM 2772 O O . ASN C 1 108 ? 38.624 119.920 71.935 1.00 25.78 96 ASN C O 1
ATOM 2777 N N . VAL C 1 109 ? 36.439 120.549 71.701 1.00 26.41 97 VAL C N 1
ATOM 2778 C CA . VAL C 1 109 ? 36.766 121.941 71.426 1.00 28.29 97 VAL C CA 1
ATOM 2779 C C . VAL C 1 109 ? 36.945 122.629 72.773 1.00 29.61 97 VAL C C 1
ATOM 2780 O O . VAL C 1 109 ? 35.998 122.830 73.533 1.00 29.59 97 VAL C O 1
ATOM 2784 N N . ILE C 1 110 ? 38.200 122.961 73.050 1.00 29.16 98 ILE C N 1
ATOM 2785 C CA . ILE C 1 110 ? 38.640 123.343 74.383 1.00 30.52 98 ILE C CA 1
ATOM 2786 C C . ILE C 1 110 ? 39.173 124.751 74.462 1.00 29.53 98 ILE C C 1
ATOM 2787 O O . ILE C 1 110 ? 39.580 125.181 75.542 1.00 26.75 98 ILE C O 1
ATOM 2792 N N . GLY C 1 111 ? 39.153 125.477 73.346 1.00 28.04 99 GLY C N 1
ATOM 2793 C CA . GLY C 1 111 ? 39.624 126.849 73.322 1.00 28.84 99 GLY C CA 1
ATOM 2794 C C . GLY C 1 111 ? 39.701 127.435 71.941 1.00 30.30 99 GLY C C 1
ATOM 2795 O O . GLY C 1 111 ? 39.122 126.895 70.986 1.00 27.53 99 GLY C O 1
ATOM 2796 N N . LYS C 1 112 ? 40.448 128.531 71.851 1.00 28.84 100 LYS C N 1
ATOM 2797 C CA . LYS C 1 112 ? 40.491 129.360 70.668 1.00 31.12 100 LYS C CA 1
ATOM 2798 C C . LYS C 1 112 ? 41.902 129.896 70.470 1.00 26.16 100 LYS C C 1
ATOM 2799 O O . LYS C 1 112 ? 42.602 130.258 71.426 1.00 29.52 100 LYS C O 1
ATOM 2805 N N . ILE C 1 113 ? 42.311 129.975 69.215 1.00 24.61 101 ILE C N 1
ATOM 2806 C CA . ILE C 1 113 ? 43.489 130.736 68.844 1.00 27.99 101 ILE C CA 1
ATOM 2807 C C . ILE C 1 113 ? 43.188 132.243 68.973 1.00 28.32 101 ILE C C 1
ATOM 2808 O O . ILE C 1 113 ? 42.191 132.720 68.431 1.00 29.85 101 ILE C O 1
ATOM 2813 N N . VAL C 1 114 ? 43.987 132.967 69.755 1.00 26.90 102 VAL C N 1
ATOM 2814 C CA . VAL C 1 114 ? 43.663 134.371 70.050 1.00 29.17 102 VAL C CA 1
ATOM 2815 C C . VAL C 1 114 ? 44.646 135.356 69.411 1.00 29.19 102 VAL C C 1
ATOM 2816 O O . VAL C 1 114 ? 44.335 136.537 69.250 1.00 28.93 102 VAL C O 1
ATOM 2820 N N . GLU C 1 115 ? 45.821 134.867 69.024 1.00 28.31 103 GLU C N 1
ATOM 2821 C CA . GLU C 1 115 ? 46.845 135.709 68.388 1.00 33.12 103 GLU C CA 1
ATOM 2822 C C . GLU C 1 115 ? 47.664 134.795 67.523 1.00 27.24 103 GLU C C 1
ATOM 2823 O O . GLU C 1 115 ? 47.953 133.679 67.896 1.00 28.60 103 GLU C O 1
ATOM 2829 N N . GLY C 1 116 ? 47.958 135.260 66.327 1.00 29.36 104 GLY C N 1
ATOM 2830 C CA . GLY C 1 116 ? 48.817 134.562 65.401 1.00 30.87 104 GLY C CA 1
ATOM 2831 C C . GLY C 1 116 ? 48.146 133.647 64.416 1.00 32.05 104 GLY C C 1
ATOM 2832 O O . GLY C 1 116 ? 48.833 132.830 63.807 1.00 30.83 104 GLY C O 1
ATOM 2833 N N . LEU C 1 117 ? 46.829 133.750 64.244 1.00 33.95 105 LEU C N 1
ATOM 2834 C CA . LEU C 1 117 ? 46.112 132.832 63.364 1.00 35.42 105 LEU C CA 1
ATOM 2835 C C . LEU C 1 117 ? 46.739 132.819 61.973 1.00 37.09 105 LEU C C 1
ATOM 2836 O O . LEU C 1 117 ? 46.979 131.775 61.402 1.00 37.36 105 LEU C O 1
ATOM 2841 N N . GLU C 1 118 ? 47.022 133.987 61.431 1.00 40.01 106 GLU C N 1
ATOM 2842 C CA . GLU C 1 118 ? 47.644 134.047 60.098 1.00 40.08 106 GLU C CA 1
ATOM 2843 C C . GLU C 1 118 ? 49.103 133.528 60.054 1.00 36.95 106 GLU C C 1
ATOM 2844 O O . GLU C 1 118 ? 49.550 133.052 59.017 1.00 36.09 106 GLU C O 1
ATOM 2850 N N . ASP C 1 119 ? 49.833 133.567 61.164 1.00 35.37 107 ASP C N 1
ATOM 2851 C CA . ASP C 1 119 ? 51.145 132.866 61.251 1.00 36.37 107 ASP C CA 1
ATOM 2852 C C . ASP C 1 119 ? 51.017 131.343 61.047 1.00 33.05 107 ASP C C 1
ATOM 2853 O O . ASP C 1 119 ? 51.972 130.702 60.664 1.00 33.65 107 ASP C O 1
ATOM 2858 N N . LEU C 1 120 ? 49.849 130.755 61.321 1.00 30.15 108 LEU C N 1
ATOM 2859 C CA . LEU C 1 120 ? 49.736 129.283 61.300 1.00 28.99 108 LEU C CA 1
ATOM 2860 C C . LEU C 1 120 ? 49.918 128.716 59.883 1.00 31.16 108 LEU C C 1
ATOM 2861 O O . LEU C 1 120 ? 50.471 127.626 59.713 1.00 28.03 108 LEU C O 1
ATOM 2866 N N . LYS C 1 121 ? 49.543 129.520 58.878 1.00 32.29 109 LYS C N 1
ATOM 2867 C CA . LYS C 1 121 ? 49.659 129.155 57.462 1.00 34.78 109 LYS C CA 1
ATOM 2868 C C . LYS C 1 121 ? 51.132 128.944 57.061 1.00 34.24 109 LYS C C 1
ATOM 2869 O O . LYS C 1 121 ? 51.429 128.310 56.055 1.00 35.42 109 LYS C O 1
ATOM 2872 N N . LYS C 1 122 ? 52.049 129.487 57.853 1.00 35.58 110 LYS C N 1
ATOM 2873 C CA . LYS C 1 122 ? 53.490 129.396 57.590 1.00 36.85 110 LYS C CA 1
ATOM 2874 C C . LYS C 1 122 ? 54.172 128.126 58.145 1.00 34.25 110 LYS C C 1
ATOM 2875 O O . LYS C 1 122 ? 55.344 127.883 57.845 1.00 32.48 110 LYS C O 1
ATOM 2880 N N . ILE C 1 123 ? 53.469 127.340 58.973 1.00 30.26 111 ILE C N 1
ATOM 2881 C CA . ILE C 1 123 ? 54.099 126.258 59.711 1.00 30.96 111 ILE C CA 1
ATOM 2882 C C . ILE C 1 123 ? 54.095 125.027 58.824 1.00 31.85 111 ILE C C 1
ATOM 2883 O O . ILE C 1 123 ? 53.068 124.681 58.243 1.00 34.91 111 ILE C O 1
ATOM 2888 N N . LYS C 1 124 ? 55.240 124.369 58.732 1.00 33.34 112 LYS C N 1
ATOM 2889 C CA . LYS C 1 124 ? 55.403 123.179 57.890 1.00 33.41 112 LYS C CA 1
ATOM 2890 C C . LYS C 1 124 ? 55.405 121.905 58.726 1.00 34.70 112 LYS C C 1
ATOM 2891 O O . LYS C 1 124 ? 55.815 121.921 59.892 1.00 32.86 112 LYS C O 1
ATOM 2895 N N . ASP C 1 125 ? 54.947 120.799 58.144 1.00 34.38 113 ASP C N 1
ATOM 2896 C CA . ASP C 1 125 ? 55.053 119.495 58.809 1.00 33.09 113 ASP C CA 1
ATOM 2897 C C . ASP C 1 125 ? 56.467 119.255 59.303 1.00 30.86 113 ASP C C 1
ATOM 2898 O O . ASP C 1 125 ? 57.437 119.610 58.639 1.00 30.82 113 ASP C O 1
ATOM 2903 N N . GLY C 1 126 ? 56.589 118.688 60.487 1.00 29.70 114 GLY C N 1
ATOM 2904 C CA . GLY C 1 126 ? 57.882 118.311 61.011 1.00 30.08 114 GLY C CA 1
ATOM 2905 C C . GLY C 1 126 ? 58.525 119.371 61.866 1.00 29.60 114 GLY C C 1
ATOM 2906 O O . GLY C 1 126 ? 59.464 119.080 62.594 1.00 30.97 114 GLY C O 1
ATOM 2907 N N . GLU C 1 127 ? 58.023 120.600 61.806 1.00 29.76 115 GLU C N 1
ATOM 2908 C CA . GLU C 1 127 ? 58.478 121.635 62.727 1.00 31.67 115 GLU C CA 1
ATOM 2909 C C . GLU C 1 127 ? 58.286 121.226 64.192 1.00 31.22 115 GLU C C 1
ATOM 2910 O O . GLU C 1 127 ? 57.289 120.620 64.539 1.00 32.21 115 GLU C O 1
ATOM 2916 N N . LYS C 1 128 ? 59.268 121.577 65.029 1.00 30.96 116 LYS C N 1
ATOM 2917 C CA . LYS C 1 128 ? 59.165 121.425 66.465 1.00 29.63 116 LYS C CA 1
ATOM 2918 C C . LYS C 1 128 ? 58.213 122.477 66.997 1.00 26.40 116 LYS C C 1
ATOM 2919 O O . LYS C 1 128 ? 58.125 123.560 66.465 1.00 27.08 116 LYS C O 1
ATOM 2925 N N . VAL C 1 129 ? 57.492 122.144 68.057 1.00 26.47 117 VAL C N 1
ATOM 2926 C CA . VAL C 1 129 ? 56.769 123.129 68.773 1.00 23.38 117 VAL C CA 1
ATOM 2927 C C . VAL C 1 129 ? 57.121 123.075 70.249 1.00 23.44 117 VAL C C 1
ATOM 2928 O O . VAL C 1 129 ? 57.221 122.016 70.848 1.00 24.43 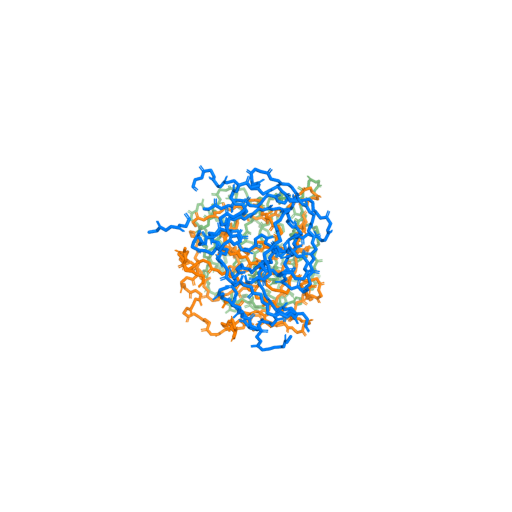117 VAL C O 1
ATOM 2932 N N . ALA C 1 130 ? 57.232 124.250 70.851 1.00 25.33 118 ALA C N 1
ATOM 2933 C CA . ALA C 1 130 ? 57.362 124.373 72.290 1.00 26.32 118 ALA C CA 1
ATOM 2934 C C . ALA C 1 130 ? 56.071 124.908 72.841 1.00 28.60 118 ALA C C 1
ATOM 2935 O O . ALA C 1 130 ? 55.503 125.864 72.311 1.00 29.36 118 ALA C O 1
ATOM 2937 N N . VAL C 1 131 ? 55.590 124.280 73.904 1.00 29.63 119 VAL C N 1
ATOM 2938 C CA . VAL C 1 131 ? 54.323 124.628 74.531 1.00 25.91 119 VAL C CA 1
ATOM 2939 C C . VAL C 1 131 ? 54.633 125.288 75.864 1.00 26.74 119 VAL C C 1
ATOM 2940 O O . VAL C 1 131 ? 55.274 124.671 76.737 1.00 24.66 119 VAL C O 1
ATOM 2944 N N . ARG C 1 132 ? 54.196 126.541 76.010 1.00 26.93 120 ARG C N 1
ATOM 2945 C CA . ARG C 1 132 ? 54.603 127.384 77.134 1.00 26.75 120 ARG C CA 1
ATOM 2946 C C . ARG C 1 132 ? 53.455 128.198 77.692 1.00 25.04 120 ARG C C 1
ATOM 2947 O O . ARG C 1 132 ? 52.525 128.537 76.988 1.00 24.33 120 ARG C O 1
ATOM 2955 N N . PHE C 1 133 ? 53.545 128.557 78.961 1.00 25.79 121 PHE C N 1
ATOM 2956 C CA . PHE C 1 133 ? 52.661 129.565 79.530 1.00 25.16 121 PHE C CA 1
ATOM 2957 C C . PHE C 1 133 ? 52.875 130.888 78.824 1.00 27.95 121 PHE C C 1
ATOM 2958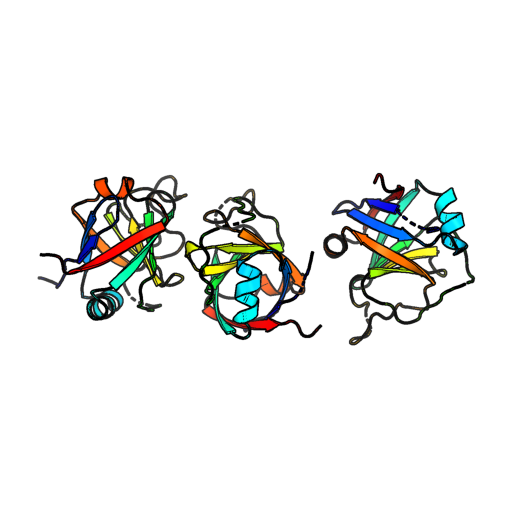 O O . PHE C 1 133 ? 54.027 131.236 78.546 1.00 30.10 121 PHE C O 1
ATOM 2966 N N . ALA C 1 134 ? 51.800 131.608 78.465 1.00 28.77 122 ALA C N 1
ATOM 2967 C CA . ALA C 1 134 ? 51.996 132.899 77.778 1.00 33.64 122 ALA C CA 1
ATOM 2968 C C . ALA C 1 134 ? 52.162 133.946 78.844 1.00 41.90 122 ALA C C 1
ATOM 2969 O O . ALA C 1 134 ? 52.140 133.642 80.024 1.00 45.16 122 ALA C O 1
ATOM 2971 N N . SER C 1 135 ? 52.312 135.190 78.422 1.00 49.88 123 SER C N 1
ATOM 2972 C CA . SER C 1 135 ? 52.159 136.340 79.328 1.00 51.78 123 SER C CA 1
ATOM 2973 C C . SER C 1 135 ? 50.681 136.650 79.603 1.00 56.37 123 SER C C 1
ATOM 2974 O O . SER C 1 135 ? 49.851 136.671 78.684 1.00 61.09 123 SER C O 1
#

CATH classification: 2.40.100.20

Secondary structure (DSSP, 8-state):
----EEEE-SS-EEEEEE-TTSHHHHHHHHH-SEEEE-EESSSEEEEE-S-------EESSB-TTEEEEEGGGTEEEEESS-----SSB--SS-EEEEEEEEE-GGGGGGPPTT-EEEEEE---/----EEEE-SS-EEEEEE-TTSHHHHHHHHH-SEEEEEEESSSEEEEE-S-------EESSB-TTEEEEEGGGTEEEEESS-----SSB--SS-EEEEEEEEE-GGGGGGPPTT-EEEEEE---/------EEEE-SS-EEEEEE-TTSHHHHHHHHH-SEEEE-EESSSEEEEE-S-------EESSB-TTEEEEEGGGTEEEEESS-----SSB--SS-EEEEEEEEE-GGGGGGPPTT-EEEEEE--